Protein AF-A0A432Q3I4-F1 (afdb_monomer)

Structure (mmCIF, N/CA/C/O backbone):
data_AF-A0A432Q3I4-F1
#
_entry.id   AF-A0A432Q3I4-F1
#
loop_
_atom_site.group_PDB
_atom_site.id
_atom_site.type_symbol
_atom_site.label_atom_id
_atom_site.label_alt_id
_atom_site.label_comp_id
_atom_site.label_asym_id
_atom_site.label_entity_id
_atom_site.label_seq_id
_atom_site.pdbx_PDB_ins_code
_atom_site.Cartn_x
_atom_site.Cartn_y
_atom_site.Cartn_z
_atom_site.occupancy
_atom_site.B_iso_or_equiv
_atom_site.auth_seq_id
_atom_site.auth_comp_id
_atom_site.auth_asym_id
_atom_site.auth_atom_id
_atom_site.pdbx_PDB_model_num
ATOM 1 N N . MET A 1 1 ? -10.823 9.383 -12.884 1.00 70.75 1 MET A N 1
ATOM 2 C CA . MET A 1 1 ? -10.825 8.152 -13.710 1.00 70.75 1 MET A CA 1
ATOM 3 C C . MET A 1 1 ? -10.432 8.494 -15.132 1.00 70.75 1 MET A C 1
ATOM 5 O O . MET A 1 1 ? -9.361 8.078 -15.533 1.00 70.75 1 MET A O 1
ATOM 9 N N . LEU A 1 2 ? -11.218 9.323 -15.827 1.00 77.81 2 LEU A N 1
ATOM 10 C CA . LEU A 1 2 ? -10.879 9.829 -17.163 1.00 77.81 2 LEU A CA 1
ATOM 11 C C . LEU A 1 2 ? -9.491 10.480 -17.209 1.00 77.81 2 LEU A C 1
ATOM 13 O O . LEU A 1 2 ? -8.701 10.134 -18.069 1.00 77.81 2 LEU A O 1
ATOM 17 N N . ILE A 1 3 ? -9.147 11.300 -16.208 1.00 81.81 3 ILE A N 1
ATOM 18 C CA . ILE A 1 3 ? -7.810 11.908 -16.093 1.00 81.81 3 ILE A CA 1
ATOM 19 C C . ILE A 1 3 ? -6.705 10.842 -16.002 1.00 81.81 3 ILE A C 1
ATOM 21 O O . ILE A 1 3 ? -5.704 10.938 -16.692 1.00 81.81 3 ILE A O 1
ATOM 25 N N . SER A 1 4 ? -6.884 9.796 -15.191 1.00 75.25 4 SER A N 1
ATOM 26 C CA . SER A 1 4 ? -5.877 8.737 -15.024 1.00 75.25 4 SER A CA 1
ATOM 27 C C . SER A 1 4 ? -5.688 7.905 -16.293 1.00 75.25 4 SER A C 1
ATOM 29 O O . SER A 1 4 ? -4.567 7.519 -16.596 1.00 75.25 4 SER A O 1
ATOM 31 N N . ILE A 1 5 ? -6.773 7.650 -17.032 1.00 85.69 5 ILE A N 1
ATOM 32 C CA . ILE A 1 5 ? -6.726 6.952 -18.322 1.00 85.69 5 ILE A CA 1
ATOM 33 C C . ILE A 1 5 ? -6.047 7.844 -19.364 1.00 85.69 5 ILE A C 1
ATOM 35 O O . ILE A 1 5 ? -5.123 7.383 -20.017 1.00 85.69 5 ILE A O 1
ATOM 39 N N . ALA A 1 6 ? -6.438 9.120 -19.450 1.00 84.00 6 ALA A N 1
ATOM 40 C CA . ALA A 1 6 ? -5.858 10.095 -20.372 1.00 84.00 6 ALA A CA 1
ATOM 41 C C . ALA A 1 6 ? -4.349 10.280 -20.141 1.00 84.00 6 ALA A C 1
ATOM 43 O O . ALA A 1 6 ? -3.562 10.269 -21.085 1.00 84.00 6 ALA A O 1
ATOM 44 N N . VAL A 1 7 ? -3.923 10.385 -18.879 1.00 85.25 7 VAL A N 1
ATOM 45 C CA . VAL A 1 7 ? -2.499 10.467 -18.526 1.00 85.25 7 VAL A CA 1
ATOM 46 C C . VAL A 1 7 ? -1.770 9.182 -18.921 1.00 85.25 7 VAL A C 1
ATOM 48 O O . VAL A 1 7 ? -0.722 9.265 -19.552 1.00 85.25 7 VAL A O 1
ATOM 51 N N . LEU A 1 8 ? -2.328 8.002 -18.619 1.00 85.06 8 LEU A N 1
ATOM 52 C CA . LEU A 1 8 ? -1.722 6.722 -19.001 1.00 85.06 8 LEU A CA 1
ATOM 53 C C . LEU A 1 8 ? -1.570 6.605 -20.526 1.00 85.06 8 LEU A C 1
ATOM 55 O O . LEU A 1 8 ? -0.500 6.229 -20.999 1.00 85.06 8 LEU A O 1
ATOM 59 N N . THR A 1 9 ? -2.609 6.954 -21.292 1.00 87.50 9 THR A N 1
ATOM 60 C CA . THR A 1 9 ? -2.572 6.928 -22.761 1.00 87.50 9 THR A CA 1
ATOM 61 C C . THR A 1 9 ? -1.516 7.867 -23.313 1.00 87.50 9 THR A C 1
ATOM 63 O O . THR A 1 9 ? -0.736 7.456 -24.162 1.00 87.50 9 THR A O 1
ATOM 66 N N . VAL A 1 10 ? -1.448 9.104 -22.810 1.00 88.31 10 VAL A N 1
ATOM 67 C CA . VAL A 1 10 ? -0.464 10.087 -23.277 1.00 88.31 10 VAL A CA 1
ATOM 68 C C . VAL A 1 10 ? 0.950 9.591 -22.990 1.00 88.31 10 VAL A C 1
ATOM 70 O O . VAL A 1 10 ? 1.794 9.619 -23.877 1.00 88.31 10 VAL A O 1
ATOM 73 N N . VAL A 1 11 ? 1.202 9.060 -21.790 1.00 85.50 11 VAL A N 1
ATOM 74 C CA . VAL A 1 11 ? 2.515 8.510 -21.422 1.00 85.50 11 VAL A CA 1
ATOM 75 C C . VAL A 1 11 ? 2.912 7.341 -22.327 1.00 85.50 11 VAL A C 1
ATOM 77 O O . VAL A 1 11 ? 4.039 7.317 -22.813 1.00 85.50 11 VAL A O 1
ATOM 80 N N . PHE A 1 12 ? 2.006 6.395 -22.591 1.00 87.75 12 PHE A N 1
ATOM 81 C CA . PHE A 1 12 ? 2.309 5.237 -23.440 1.00 87.75 12 PHE A CA 1
ATOM 82 C C . PHE A 1 12 ? 2.492 5.599 -24.911 1.00 87.75 12 PHE A C 1
ATOM 84 O O . PHE A 1 12 ? 3.365 5.030 -25.560 1.00 87.75 12 PHE A O 1
ATOM 91 N N . VAL A 1 13 ? 1.723 6.558 -25.429 1.00 87.75 13 VAL A N 1
ATOM 92 C CA . VAL A 1 13 ? 1.904 7.074 -26.793 1.00 87.75 13 VAL A CA 1
ATOM 93 C C . VAL A 1 13 ? 3.258 7.769 -26.921 1.00 87.75 13 VAL A C 1
ATOM 95 O O . VAL A 1 13 ? 3.999 7.476 -27.856 1.00 87.75 13 VAL A O 1
ATOM 98 N N . SER A 1 14 ? 3.628 8.615 -25.956 1.00 84.94 14 SER A N 1
ATOM 99 C CA . SER A 1 14 ? 4.943 9.266 -25.930 1.00 84.94 14 SER A CA 1
ATOM 100 C C . SER A 1 14 ? 6.084 8.252 -25.830 1.00 84.94 14 SER A C 1
ATOM 102 O O . SER A 1 14 ? 7.056 8.352 -26.572 1.00 84.94 14 SER A O 1
ATOM 104 N N . LEU A 1 15 ? 5.961 7.245 -24.958 1.00 84.62 15 LEU A N 1
ATOM 105 C CA . LEU A 1 15 ? 6.943 6.163 -24.838 1.00 84.62 15 LEU A CA 1
ATOM 106 C C . LEU A 1 15 ? 7.076 5.379 -26.141 1.00 84.62 15 LEU A C 1
ATOM 108 O O . LEU A 1 15 ? 8.187 5.169 -26.608 1.00 84.62 15 LEU A O 1
ATOM 112 N N . TYR A 1 16 ? 5.961 4.977 -26.748 1.00 88.06 16 TYR A N 1
ATOM 113 C CA . TYR A 1 16 ? 5.966 4.271 -28.024 1.00 88.06 16 TYR A CA 1
ATOM 114 C C . TYR A 1 16 ? 6.648 5.095 -29.122 1.00 88.06 16 TYR A C 1
ATOM 116 O O . TYR A 1 16 ? 7.481 4.572 -29.862 1.00 88.06 16 TYR A O 1
ATOM 124 N N . TRP A 1 17 ? 6.351 6.394 -29.193 1.00 87.69 17 TRP A N 1
ATOM 125 C CA . TRP A 1 17 ? 6.972 7.303 -30.153 1.00 87.69 17 TRP A CA 1
ATOM 126 C C . TRP A 1 17 ? 8.489 7.397 -29.962 1.00 87.69 17 TRP A C 1
ATOM 128 O O . TRP A 1 17 ? 9.246 7.205 -30.912 1.00 87.69 17 TRP A O 1
ATOM 138 N N . ILE A 1 18 ? 8.939 7.631 -28.725 1.00 84.00 18 ILE A N 1
ATOM 139 C CA . ILE A 1 18 ? 10.367 7.712 -28.389 1.00 84.00 18 ILE A CA 1
ATOM 140 C C . ILE A 1 18 ? 11.064 6.391 -28.714 1.00 84.00 18 ILE A C 1
ATOM 142 O O . ILE A 1 18 ? 12.126 6.401 -29.330 1.00 84.00 18 ILE A O 1
ATOM 146 N N . LEU A 1 19 ? 10.461 5.258 -28.338 1.00 83.81 19 LEU A N 1
ATOM 147 C CA . LEU A 1 19 ? 11.067 3.940 -28.502 1.00 83.81 19 LEU A CA 1
ATOM 148 C C . LEU A 1 19 ? 11.156 3.504 -29.973 1.00 83.81 19 LEU A C 1
ATOM 150 O O . LEU A 1 19 ? 12.099 2.805 -30.330 1.00 83.81 19 LEU A O 1
ATOM 154 N N . THR A 1 20 ? 10.223 3.931 -30.825 1.00 85.19 20 THR A N 1
ATOM 155 C CA . THR A 1 20 ? 10.242 3.636 -32.272 1.00 85.19 20 THR A CA 1
ATOM 156 C C . THR A 1 20 ? 11.204 4.528 -33.056 1.00 85.19 20 THR A C 1
ATOM 158 O O . THR A 1 20 ? 11.729 4.098 -34.078 1.00 85.19 20 THR A O 1
ATOM 161 N N . HIS A 1 21 ? 11.482 5.739 -32.568 1.00 86.56 21 HIS A N 1
ATOM 162 C CA . HIS A 1 21 ? 12.340 6.721 -33.240 1.00 86.56 21 HIS A CA 1
ATOM 163 C C . HIS A 1 21 ? 13.711 6.894 -32.562 1.00 86.56 21 HIS A C 1
ATOM 165 O O . HIS A 1 21 ? 14.410 7.874 -32.818 1.00 86.56 21 HIS A O 1
ATOM 171 N N . GLN A 1 22 ? 14.133 5.950 -31.710 1.00 81.44 22 GLN A N 1
ATOM 172 C CA . GLN A 1 22 ? 15.407 6.040 -30.979 1.00 81.44 22 GLN A CA 1
ATOM 173 C C . GLN A 1 22 ? 16.610 6.237 -31.904 1.00 81.44 22 GLN A C 1
ATOM 175 O O . GLN A 1 22 ? 17.491 7.031 -31.598 1.00 81.44 22 GLN A O 1
ATOM 180 N N . THR A 1 23 ? 16.634 5.565 -33.056 1.00 82.69 23 THR A N 1
ATOM 181 C CA . THR A 1 23 ? 17.729 5.674 -34.030 1.00 82.69 23 THR A CA 1
ATOM 182 C C . THR A 1 23 ? 17.847 7.075 -34.624 1.00 82.69 23 THR A C 1
ATOM 184 O O . THR A 1 23 ? 18.951 7.514 -34.928 1.00 82.69 23 THR A O 1
ATOM 187 N N . VAL A 1 24 ? 16.733 7.801 -34.736 1.00 82.44 24 VAL A N 1
ATOM 188 C CA . VAL A 1 24 ? 16.703 9.187 -35.218 1.00 82.44 24 VAL A CA 1
ATOM 189 C C . VAL A 1 24 ? 17.207 10.149 -34.141 1.00 82.44 24 VAL A C 1
ATOM 191 O O . VAL A 1 24 ? 17.932 11.087 -34.454 1.00 82.44 24 VAL A O 1
ATOM 194 N N . TYR A 1 25 ? 16.854 9.915 -32.874 1.00 74.56 25 TYR A N 1
ATOM 195 C CA . TYR A 1 25 ? 17.220 10.807 -31.766 1.00 74.56 25 TYR A CA 1
ATOM 196 C C . TYR A 1 25 ? 18.623 10.559 -31.204 1.00 74.56 25 TYR A C 1
ATOM 198 O O . TYR A 1 25 ? 19.316 11.505 -30.839 1.00 74.56 25 TYR A O 1
ATOM 206 N N . PHE A 1 26 ? 19.037 9.297 -31.119 1.00 74.19 26 PHE A N 1
ATOM 207 C CA . PHE A 1 26 ? 20.252 8.869 -30.423 1.00 74.19 26 PHE A CA 1
ATOM 208 C C . PHE A 1 26 ? 21.291 8.240 -31.360 1.00 74.19 26 PHE A C 1
ATOM 210 O O . PHE A 1 26 ? 22.357 7.828 -30.905 1.00 74.19 26 PHE A O 1
ATOM 217 N N . GLY A 1 27 ? 20.988 8.110 -32.659 1.00 75.06 27 GLY A N 1
ATOM 218 C CA . GLY A 1 27 ? 21.876 7.483 -33.648 1.00 75.06 27 GLY A CA 1
ATOM 219 C C . GLY A 1 27 ? 22.094 5.978 -33.446 1.00 75.06 27 GLY A C 1
ATOM 220 O O . GLY A 1 27 ? 22.842 5.356 -34.194 1.00 75.06 27 GLY A O 1
ATOM 221 N N . SER A 1 28 ? 21.463 5.384 -32.432 1.00 72.81 28 SER A N 1
ATOM 222 C CA . SER A 1 28 ? 21.622 3.990 -32.020 1.00 72.81 28 SER A CA 1
ATOM 223 C C . SER A 1 28 ? 20.385 3.517 -31.250 1.00 72.81 28 SER A C 1
ATOM 225 O O . SER A 1 28 ? 19.573 4.328 -30.800 1.00 72.81 28 SER A O 1
ATOM 227 N N . VAL A 1 29 ? 20.216 2.198 -31.131 1.00 79.19 29 VAL A N 1
ATOM 228 C CA . VAL A 1 29 ? 19.156 1.597 -30.309 1.00 79.19 29 VAL A CA 1
ATOM 229 C C . VAL A 1 29 ? 19.686 1.463 -28.885 1.00 79.19 29 VAL A C 1
ATOM 231 O O . VAL A 1 29 ? 20.638 0.723 -28.652 1.00 79.19 29 VAL A O 1
ATOM 234 N N . LEU A 1 30 ? 19.090 2.206 -27.951 1.00 71.88 30 LEU A N 1
ATOM 235 C CA . LEU A 1 30 ? 19.476 2.204 -26.535 1.00 71.88 30 LEU A CA 1
ATOM 236 C C . LEU A 1 30 ? 18.664 1.193 -25.723 1.00 71.88 30 LEU A C 1
ATOM 238 O O . LEU A 1 30 ? 19.155 0.656 -24.736 1.00 71.88 30 LEU A O 1
ATOM 242 N N . VAL A 1 31 ? 17.405 0.972 -26.111 1.00 78.44 31 VAL A N 1
ATOM 243 C CA . VAL A 1 31 ? 16.489 0.067 -25.416 1.00 78.44 31 VAL A CA 1
ATOM 244 C C . VAL A 1 31 ? 15.732 -0.759 -26.446 1.00 78.44 31 VAL A C 1
ATOM 246 O O . VAL A 1 31 ? 14.949 -0.220 -27.234 1.00 78.44 31 VAL A O 1
ATOM 249 N N . GLU A 1 32 ? 15.931 -2.071 -26.416 1.00 79.44 32 GLU A N 1
ATOM 250 C CA . GLU A 1 32 ? 15.195 -3.023 -27.232 1.00 79.44 32 GLU A CA 1
ATOM 251 C C . GLU A 1 32 ? 13.889 -3.402 -26.526 1.00 79.44 32 GLU A C 1
ATOM 253 O O . GLU A 1 32 ? 13.861 -4.033 -25.464 1.00 79.44 32 GLU A O 1
ATOM 258 N N . VAL A 1 33 ? 12.769 -2.976 -27.111 1.00 83.19 33 VAL A N 1
ATOM 259 C CA . VAL A 1 33 ? 11.430 -3.279 -26.603 1.00 83.19 33 VAL A CA 1
ATOM 260 C C . VAL A 1 33 ? 10.540 -3.679 -27.764 1.00 83.19 33 VAL A C 1
ATOM 262 O O . VAL A 1 33 ? 10.308 -2.888 -28.678 1.00 83.19 33 VAL A O 1
ATOM 265 N N . SER A 1 34 ? 9.974 -4.885 -27.703 1.00 85.38 34 SER A N 1
ATOM 266 C CA . SER A 1 34 ? 8.941 -5.271 -28.660 1.00 85.38 34 SER A CA 1
ATOM 267 C C . SER A 1 34 ? 7.687 -4.400 -28.469 1.00 85.38 34 SER A C 1
ATOM 269 O O . SER A 1 34 ? 7.171 -4.322 -27.344 1.00 85.38 34 SER A O 1
ATOM 271 N N . PRO A 1 35 ? 7.121 -3.810 -29.541 1.00 82.81 35 PRO A N 1
ATOM 272 C CA . PRO A 1 35 ? 5.847 -3.090 -29.496 1.00 82.81 35 PRO A CA 1
ATOM 273 C C . PRO A 1 35 ? 4.716 -3.886 -28.834 1.00 82.81 35 PRO A C 1
ATOM 275 O O . PRO A 1 35 ? 3.889 -3.317 -28.120 1.00 82.81 35 PRO A O 1
ATOM 278 N N . SER A 1 36 ? 4.705 -5.212 -29.017 1.00 86.56 36 SER A N 1
ATOM 279 C CA . SER A 1 36 ? 3.718 -6.102 -28.398 1.00 86.56 36 SER A CA 1
ATOM 280 C C . SER A 1 36 ? 3.770 -6.044 -26.872 1.00 86.56 36 SER A C 1
ATOM 282 O O . SER A 1 36 ? 2.728 -6.024 -26.221 1.00 86.56 36 SER A O 1
ATOM 284 N N . ASN A 1 37 ? 4.967 -5.954 -26.288 1.00 86.06 37 ASN A N 1
ATOM 285 C CA . ASN A 1 37 ? 5.143 -5.953 -24.839 1.00 86.06 37 ASN A CA 1
ATOM 286 C C . ASN A 1 37 ? 4.638 -4.641 -24.226 1.00 86.06 37 ASN A C 1
ATOM 288 O O . ASN A 1 37 ? 3.972 -4.672 -23.195 1.00 86.06 37 ASN A O 1
ATOM 292 N N . LEU A 1 38 ? 4.853 -3.499 -24.892 1.00 85.50 38 LEU A N 1
ATOM 293 C CA . LEU A 1 38 ? 4.289 -2.209 -24.467 1.00 85.50 38 LEU A CA 1
ATOM 294 C C . LEU A 1 38 ? 2.760 -2.221 -24.467 1.00 85.50 38 LEU A C 1
ATOM 296 O O . LEU A 1 38 ? 2.145 -1.755 -23.509 1.00 85.50 38 LEU A O 1
ATOM 300 N N . ILE A 1 39 ? 2.147 -2.778 -25.515 1.00 87.38 39 ILE A N 1
ATOM 301 C CA . ILE A 1 39 ? 0.686 -2.890 -25.616 1.00 87.38 39 ILE A CA 1
ATOM 302 C C . ILE A 1 39 ? 0.143 -3.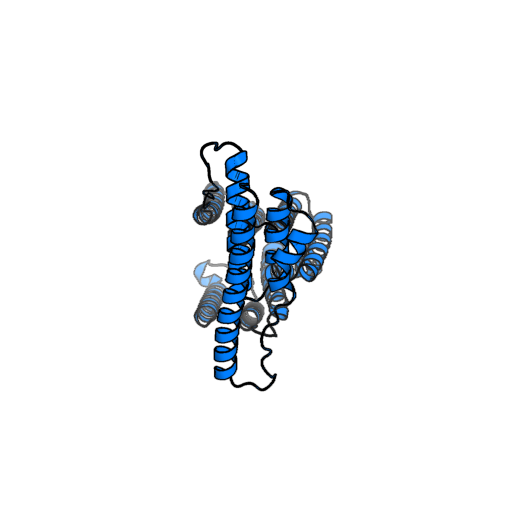765 -24.484 1.00 87.38 39 ILE A C 1
ATOM 304 O O . ILE A 1 39 ? -0.835 -3.402 -23.833 1.00 87.38 39 ILE A O 1
ATOM 308 N N . VAL A 1 40 ? 0.798 -4.893 -24.204 1.00 88.56 40 VAL A N 1
ATOM 309 C CA . VAL A 1 40 ? 0.404 -5.793 -23.115 1.00 88.56 40 VAL A CA 1
ATOM 310 C C . VAL A 1 40 ? 0.511 -5.087 -21.760 1.00 88.56 40 VAL A C 1
ATOM 312 O O . VAL A 1 40 ? -0.463 -5.087 -21.005 1.00 88.56 40 VAL A O 1
ATOM 315 N N . VAL A 1 41 ? 1.629 -4.414 -21.464 1.00 88.25 41 VAL A N 1
ATOM 316 C CA . VAL A 1 41 ? 1.788 -3.628 -20.223 1.00 88.25 41 VAL A CA 1
ATOM 317 C C . VAL A 1 41 ? 0.678 -2.581 -20.100 1.00 88.25 41 VAL A C 1
ATOM 319 O O . VAL A 1 41 ? 0.058 -2.459 -19.041 1.00 88.25 41 VAL A O 1
ATOM 322 N N . TYR A 1 42 ? 0.388 -1.859 -21.183 1.00 89.81 42 TYR A N 1
ATOM 323 C CA . TYR A 1 42 ? -0.676 -0.862 -21.219 1.00 89.81 42 TYR A CA 1
ATOM 324 C C . TYR A 1 42 ? -2.047 -1.469 -20.893 1.00 89.81 42 TYR A C 1
ATOM 326 O O . TYR A 1 42 ? -2.758 -0.937 -20.038 1.00 89.81 42 TYR A O 1
ATOM 334 N N . ILE A 1 43 ? -2.404 -2.605 -21.503 1.00 92.00 43 ILE A N 1
ATOM 335 C CA . ILE A 1 43 ? -3.677 -3.302 -21.256 1.00 92.00 43 ILE A CA 1
ATOM 336 C C . ILE A 1 43 ? -3.790 -3.726 -19.789 1.00 92.00 43 ILE A C 1
ATOM 338 O O . ILE A 1 43 ? -4.829 -3.501 -19.169 1.00 92.00 43 ILE A O 1
ATOM 342 N N . PHE A 1 44 ? -2.733 -4.297 -19.209 1.00 90.62 44 PHE A N 1
ATOM 343 C CA . PHE A 1 44 ? -2.741 -4.730 -17.809 1.00 90.62 44 PHE A CA 1
ATOM 344 C C . PHE A 1 44 ? -2.843 -3.547 -16.831 1.00 90.62 44 PHE A C 1
ATOM 346 O O . PHE A 1 44 ? -3.611 -3.610 -15.866 1.00 90.62 44 PHE A O 1
ATOM 353 N N . LEU A 1 45 ? -2.153 -2.431 -17.094 1.00 87.06 45 LEU A N 1
ATOM 354 C CA . LEU A 1 45 ? -2.293 -1.207 -16.294 1.00 87.06 45 LEU A CA 1
ATOM 355 C C . LEU A 1 45 ? -3.693 -0.599 -16.421 1.00 87.06 45 LEU A C 1
ATOM 357 O O . LEU A 1 45 ? -4.288 -0.196 -15.418 1.00 87.06 45 LEU A O 1
ATOM 361 N N . LEU A 1 46 ? -4.244 -0.574 -17.633 1.00 88.62 46 LEU A N 1
ATOM 362 C CA . LEU A 1 46 ? -5.584 -0.067 -17.901 1.00 88.62 46 LEU A CA 1
ATOM 363 C C . LEU A 1 46 ? -6.653 -0.937 -17.224 1.00 88.62 46 LEU A C 1
ATOM 365 O O . LEU A 1 46 ? -7.536 -0.400 -16.552 1.00 88.62 46 LEU A O 1
ATOM 369 N N . ALA A 1 47 ? -6.521 -2.264 -17.284 1.00 87.88 47 ALA A N 1
ATOM 370 C CA . ALA A 1 47 ? -7.347 -3.199 -16.522 1.00 87.88 47 ALA A CA 1
ATOM 371 C C . ALA A 1 47 ? -7.248 -2.917 -15.014 1.00 87.88 47 ALA A C 1
ATOM 373 O O . ALA A 1 47 ? -8.268 -2.794 -14.335 1.00 87.88 47 ALA A O 1
ATOM 374 N N . GLY A 1 48 ? -6.039 -2.692 -14.491 1.00 83.50 48 GLY A N 1
ATOM 375 C CA . GLY A 1 48 ? -5.821 -2.303 -13.095 1.00 83.50 48 GLY A CA 1
ATOM 376 C C . GLY A 1 48 ? -6.508 -0.988 -12.685 1.00 83.50 48 GLY A C 1
ATOM 377 O O . GLY A 1 48 ? -6.920 -0.848 -11.531 1.00 83.50 48 GLY A O 1
ATOM 378 N N . ILE A 1 49 ? -6.666 -0.026 -13.601 1.00 83.44 49 ILE A N 1
ATOM 379 C CA . ILE A 1 49 ? -7.386 1.240 -13.362 1.00 83.44 49 ILE A CA 1
ATOM 380 C C . ILE A 1 49 ? -8.909 1.046 -13.430 1.00 83.44 49 ILE A C 1
ATOM 382 O O . ILE A 1 49 ? -9.641 1.663 -12.647 1.00 83.44 49 ILE A O 1
ATOM 386 N N . LEU A 1 50 ? -9.384 0.201 -14.348 1.00 85.94 50 LEU A N 1
ATOM 387 C CA . LEU A 1 50 ? -10.808 -0.050 -14.582 1.00 85.94 50 LEU A CA 1
ATOM 388 C C . LEU A 1 50 ? -11.454 -0.944 -13.512 1.00 85.94 50 LEU A C 1
ATOM 390 O O . LEU A 1 50 ? -12.648 -0.799 -13.244 1.00 85.94 50 LEU A O 1
ATOM 394 N N . MET A 1 51 ? -10.690 -1.820 -12.850 1.00 84.44 51 MET A N 1
ATOM 395 C CA . MET A 1 51 ? -11.214 -2.704 -11.801 1.00 84.44 51 MET A CA 1
ATOM 396 C C . MET A 1 51 ? -11.685 -1.917 -10.558 1.00 84.44 51 MET A C 1
ATOM 398 O O . MET A 1 51 ? -10.899 -1.530 -9.686 1.00 84.44 51 MET A O 1
ATOM 402 N N . ARG A 1 52 ? -13.006 -1.708 -10.446 1.00 73.19 52 ARG A N 1
ATOM 403 C CA . ARG A 1 52 ? -13.704 -1.089 -9.299 1.00 73.19 52 ARG A CA 1
ATOM 404 C C . ARG A 1 52 ? -14.818 -1.991 -8.745 1.00 73.19 52 ARG A C 1
ATOM 406 O O . ARG A 1 52 ? -15.180 -3.009 -9.326 1.00 73.19 52 ARG A O 1
ATOM 413 N N . GLY A 1 53 ? -15.371 -1.612 -7.589 1.00 71.38 53 GLY A N 1
ATOM 414 C CA . GLY A 1 53 ? -16.501 -2.309 -6.966 1.00 71.38 53 GLY A CA 1
ATOM 415 C C . GLY A 1 53 ? -16.134 -3.710 -6.469 1.00 71.38 53 GLY A C 1
ATOM 416 O O . GLY A 1 53 ? -15.105 -3.884 -5.814 1.00 71.38 53 GLY A O 1
ATOM 417 N N . LYS A 1 54 ? -16.969 -4.709 -6.787 1.00 69.81 54 LYS A N 1
ATOM 418 C CA . LYS A 1 54 ? -16.766 -6.110 -6.375 1.00 69.81 54 LYS A CA 1
ATOM 419 C C . LYS A 1 54 ? -15.519 -6.757 -6.989 1.00 69.81 54 LYS A C 1
ATOM 421 O O . LYS A 1 54 ? -15.002 -7.684 -6.391 1.00 69.81 54 LYS A O 1
ATOM 426 N N . LEU A 1 55 ? -15.002 -6.251 -8.113 1.00 79.38 55 LEU A N 1
ATOM 427 C CA . LEU A 1 55 ? -13.809 -6.786 -8.794 1.00 79.38 55 LEU A CA 1
ATOM 428 C C . LEU A 1 55 ? -12.490 -6.168 -8.304 1.00 79.38 55 LEU A C 1
ATOM 430 O O . LEU A 1 55 ? -11.416 -6.500 -8.801 1.00 79.38 55 LEU A O 1
ATOM 434 N N . ARG A 1 56 ? -12.538 -5.278 -7.303 1.00 76.12 56 ARG A N 1
ATOM 435 C CA . ARG A 1 56 ? -11.350 -4.583 -6.782 1.00 76.12 56 ARG A CA 1
ATOM 436 C C . ARG A 1 56 ? -10.270 -5.539 -6.254 1.00 76.12 56 ARG A C 1
ATOM 438 O O . ARG A 1 56 ? -9.104 -5.164 -6.268 1.00 76.12 56 ARG A O 1
ATOM 445 N N . PHE A 1 57 ? -10.638 -6.750 -5.830 1.00 75.94 57 PHE A N 1
ATOM 446 C CA . PHE A 1 57 ? -9.690 -7.760 -5.344 1.00 75.94 57 PHE A CA 1
ATOM 447 C C . PHE A 1 57 ? -8.749 -8.294 -6.438 1.00 75.94 57 PHE A C 1
ATOM 449 O O . PHE A 1 57 ? -7.659 -8.747 -6.116 1.00 75.94 57 PHE A O 1
ATOM 456 N N . LEU A 1 58 ? -9.126 -8.209 -7.721 1.00 80.44 58 LEU A N 1
ATOM 457 C CA . LEU A 1 58 ? -8.273 -8.645 -8.836 1.00 80.44 58 LEU A CA 1
ATOM 458 C C . LEU A 1 58 ? -7.267 -7.576 -9.270 1.00 80.44 58 LEU A C 1
ATOM 460 O O . LEU A 1 58 ? -6.304 -7.873 -9.968 1.00 80.44 58 LEU A O 1
ATOM 464 N N . ARG A 1 59 ? -7.465 -6.319 -8.862 1.00 81.69 59 ARG A N 1
ATOM 465 C CA . ARG A 1 59 ? -6.576 -5.204 -9.204 1.00 81.69 59 ARG A CA 1
ATOM 466 C C . ARG A 1 59 ? -5.084 -5.487 -8.944 1.00 81.69 59 ARG A C 1
ATOM 468 O O . ARG A 1 59 ? -4.305 -5.232 -9.862 1.00 81.69 59 ARG A O 1
ATOM 475 N N . PRO A 1 60 ? -4.657 -5.990 -7.767 1.00 77.00 60 PRO A N 1
ATOM 476 C CA . PRO A 1 60 ? -3.247 -6.309 -7.529 1.00 77.00 60 PRO A CA 1
ATOM 477 C C . PRO A 1 60 ? -2.672 -7.322 -8.516 1.00 77.00 60 PRO A C 1
ATOM 479 O O . PRO A 1 60 ? -1.516 -7.182 -8.890 1.00 77.00 60 PRO A O 1
ATOM 482 N N . PHE A 1 61 ? -3.465 -8.284 -8.993 1.00 82.06 61 PHE A N 1
ATOM 483 C CA . PHE A 1 61 ? -3.008 -9.272 -9.969 1.00 82.06 61 PHE A CA 1
ATOM 484 C C . PHE A 1 61 ? -2.639 -8.620 -11.310 1.00 82.06 61 PHE A C 1
ATOM 486 O O . PHE A 1 61 ? -1.533 -8.815 -11.807 1.00 82.06 61 PHE A O 1
ATOM 493 N N . PHE A 1 62 ? -3.515 -7.770 -11.859 1.00 85.25 62 PHE A N 1
ATOM 494 C CA . PHE A 1 62 ? -3.222 -7.057 -13.110 1.00 85.25 62 PHE A CA 1
ATOM 495 C C . PHE A 1 62 ? -2.027 -6.103 -12.967 1.00 85.25 62 PHE A C 1
ATOM 497 O O . PHE A 1 62 ? -1.188 -6.025 -13.861 1.00 85.25 62 PHE A O 1
ATOM 504 N N . VAL A 1 63 ? -1.923 -5.408 -11.828 1.00 82.56 63 VAL A N 1
ATOM 505 C CA . VAL A 1 63 ? -0.795 -4.506 -11.544 1.00 82.56 63 VAL A CA 1
ATOM 506 C C . VAL A 1 63 ? 0.515 -5.283 -11.387 1.00 82.56 63 VAL A C 1
ATOM 508 O O . VAL A 1 63 ? 1.536 -4.841 -11.904 1.00 82.56 63 VAL A O 1
ATOM 511 N N . ALA A 1 64 ? 0.496 -6.444 -10.732 1.00 77.00 64 ALA A N 1
ATOM 512 C CA . ALA A 1 64 ? 1.668 -7.300 -10.582 1.00 77.00 64 ALA A CA 1
ATOM 513 C C . ALA A 1 64 ? 2.184 -7.809 -11.929 1.00 77.00 64 ALA A C 1
ATOM 515 O O . ALA A 1 64 ? 3.384 -7.756 -12.173 1.00 77.00 64 ALA A O 1
ATOM 516 N N . ILE A 1 65 ? 1.288 -8.251 -12.818 1.00 82.25 65 ILE A N 1
ATOM 517 C CA . ILE A 1 65 ? 1.667 -8.701 -14.164 1.00 82.25 65 ILE A CA 1
ATOM 518 C C . ILE A 1 65 ? 2.245 -7.544 -14.978 1.00 82.25 65 ILE A C 1
ATOM 520 O O . ILE A 1 65 ? 3.271 -7.715 -15.632 1.00 82.25 65 ILE A O 1
ATOM 524 N N . ALA A 1 66 ? 1.633 -6.357 -14.914 1.00 84.75 66 ALA A N 1
ATOM 525 C CA . ALA A 1 66 ? 2.174 -5.173 -15.577 1.00 84.75 66 ALA A CA 1
ATOM 526 C C . ALA A 1 66 ? 3.580 -4.829 -15.069 1.00 84.75 66 ALA A C 1
ATOM 528 O O . ALA A 1 66 ? 4.483 -4.609 -15.872 1.00 84.75 66 ALA A O 1
ATOM 529 N N . LEU A 1 67 ? 3.775 -4.814 -13.747 1.00 80.38 67 LEU A N 1
ATOM 530 C CA . LEU A 1 67 ? 5.078 -4.561 -13.135 1.00 80.38 67 LEU A CA 1
ATOM 531 C C . LEU A 1 67 ? 6.097 -5.632 -13.517 1.00 80.38 67 LEU A C 1
ATOM 533 O O . LEU A 1 67 ? 7.220 -5.283 -13.852 1.00 80.38 67 LEU A O 1
ATOM 537 N N . TYR A 1 68 ? 5.705 -6.905 -13.536 1.00 82.12 68 TYR A N 1
ATOM 538 C CA . TYR A 1 68 ? 6.568 -7.995 -13.982 1.00 82.12 68 TYR A CA 1
ATOM 539 C C . TYR A 1 68 ? 7.017 -7.808 -15.426 1.00 82.12 68 TYR A C 1
ATOM 541 O O . TYR A 1 68 ? 8.206 -7.904 -15.694 1.00 82.12 68 TYR A O 1
ATOM 549 N N . MET A 1 69 ? 6.101 -7.482 -16.339 1.00 82.75 69 MET A N 1
ATOM 550 C CA . MET A 1 69 ? 6.446 -7.234 -17.740 1.00 82.75 69 MET A CA 1
ATOM 551 C C . MET A 1 69 ? 7.386 -6.031 -17.887 1.00 82.75 69 MET A C 1
ATOM 553 O O . MET A 1 69 ? 8.341 -6.095 -18.653 1.00 82.75 69 MET A O 1
ATOM 557 N N . ILE A 1 70 ? 7.164 -4.953 -17.125 1.00 81.50 70 ILE A N 1
ATOM 558 C CA . ILE A 1 70 ? 8.079 -3.799 -17.090 1.00 81.50 70 ILE A CA 1
ATOM 559 C C . ILE A 1 70 ? 9.458 -4.231 -16.582 1.00 81.50 70 ILE A C 1
ATOM 561 O O . ILE A 1 70 ? 10.469 -3.909 -17.200 1.00 81.50 70 ILE A O 1
ATOM 565 N N . SER A 1 71 ? 9.509 -4.971 -15.475 1.00 76.00 71 SER A N 1
ATOM 566 C CA . SER A 1 71 ? 10.761 -5.460 -14.904 1.00 76.00 71 SER A CA 1
ATOM 567 C C . SER A 1 71 ? 11.474 -6.448 -15.824 1.00 76.00 71 SER A C 1
ATOM 569 O O . SER A 1 71 ? 12.691 -6.390 -15.901 1.00 76.00 71 SER A O 1
ATOM 571 N N . ASP A 1 72 ? 10.759 -7.307 -16.552 1.00 80.00 72 ASP A N 1
ATOM 572 C CA . ASP A 1 72 ? 11.343 -8.238 -17.523 1.00 80.00 72 ASP A CA 1
ATOM 573 C C . ASP A 1 72 ? 11.938 -7.490 -18.721 1.00 80.00 72 ASP A C 1
ATOM 575 O O . ASP A 1 72 ? 13.051 -7.799 -19.127 1.00 80.00 72 ASP A O 1
ATOM 579 N N . ILE A 1 73 ? 11.265 -6.446 -19.228 1.00 81.50 73 ILE A N 1
ATOM 580 C CA . ILE A 1 73 ? 11.828 -5.561 -20.262 1.00 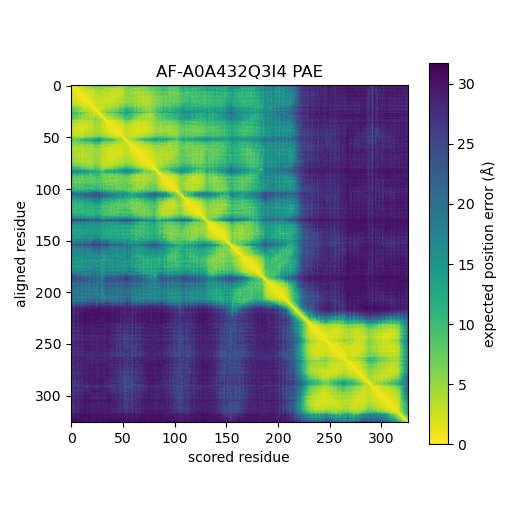81.50 73 ILE A CA 1
ATOM 581 C C . ILE A 1 73 ? 13.105 -4.892 -19.744 1.00 81.50 73 ILE A C 1
ATOM 583 O O . ILE A 1 73 ? 14.123 -4.895 -20.433 1.00 81.50 73 ILE A O 1
ATOM 587 N N . LEU A 1 74 ? 13.073 -4.332 -18.531 1.00 76.56 74 LEU A N 1
ATOM 588 C CA . LEU A 1 74 ? 14.242 -3.683 -17.935 1.00 76.56 74 LEU A CA 1
ATOM 589 C C . LEU A 1 74 ? 15.390 -4.672 -17.727 1.00 76.56 74 LEU A C 1
ATOM 591 O O . LEU A 1 74 ? 16.525 -4.354 -18.060 1.00 76.56 74 LEU A O 1
ATOM 595 N N . LEU A 1 75 ? 15.104 -5.873 -17.221 1.00 74.25 75 LEU A N 1
ATOM 596 C CA . LEU A 1 75 ? 16.107 -6.910 -17.002 1.00 74.25 75 LEU A CA 1
ATOM 597 C C . LEU A 1 75 ? 16.668 -7.458 -18.305 1.00 74.25 75 LEU A C 1
ATOM 599 O O . LEU A 1 75 ? 17.867 -7.672 -18.370 1.00 74.25 75 LEU A O 1
ATOM 603 N N . PHE A 1 76 ? 15.847 -7.654 -19.335 1.00 78.31 76 PHE A N 1
ATOM 604 C CA . PHE A 1 76 ? 16.313 -8.063 -20.659 1.00 78.31 76 PHE A CA 1
ATOM 605 C C . PHE A 1 76 ? 17.295 -7.039 -21.235 1.00 78.31 76 PHE A C 1
ATOM 607 O O . PHE A 1 76 ? 18.378 -7.401 -21.688 1.00 78.31 76 PHE A O 1
ATOM 614 N N . ASN A 1 77 ? 16.957 -5.752 -21.133 1.00 73.56 77 ASN A N 1
ATOM 615 C CA . ASN A 1 77 ? 17.842 -4.677 -21.567 1.00 73.56 77 ASN A CA 1
ATOM 616 C C . ASN A 1 77 ? 19.104 -4.596 -20.698 1.00 73.56 77 ASN A C 1
ATOM 618 O O . ASN A 1 77 ? 20.195 -4.461 -21.232 1.00 73.56 77 ASN A O 1
ATOM 622 N N . LEU A 1 78 ? 18.997 -4.765 -19.377 1.00 65.94 78 LEU A N 1
ATOM 623 C CA . LEU A 1 78 ? 20.158 -4.840 -18.480 1.00 65.94 78 LEU A CA 1
ATOM 624 C C . LEU A 1 78 ? 21.043 -6.062 -18.773 1.00 65.94 78 LEU A C 1
ATOM 626 O O . LEU A 1 78 ? 22.262 -5.966 -18.673 1.00 65.94 78 LEU A O 1
ATOM 630 N N . GLN A 1 79 ? 20.453 -7.196 -19.157 1.00 69.75 79 GLN A N 1
ATOM 631 C CA . GLN A 1 79 ? 21.159 -8.445 -19.452 1.00 69.75 79 GLN A CA 1
ATOM 632 C C . GLN A 1 79 ? 22.067 -8.348 -20.675 1.00 69.75 79 GLN A C 1
ATOM 634 O O . GLN A 1 79 ? 23.093 -9.025 -20.725 1.00 69.75 79 GLN A O 1
ATOM 639 N N . MET A 1 80 ? 21.725 -7.490 -21.640 1.00 68.50 80 MET A N 1
ATOM 640 C CA . MET A 1 80 ? 22.594 -7.213 -22.790 1.00 68.50 80 MET A CA 1
ATOM 641 C C . MET A 1 80 ? 23.943 -6.634 -22.382 1.00 68.50 80 MET A C 1
ATOM 643 O O . MET A 1 80 ? 24.920 -6.749 -23.119 1.00 68.50 80 MET A O 1
ATOM 647 N N . TYR A 1 81 ? 23.999 -6.020 -21.205 1.00 60.19 81 TYR A N 1
ATOM 648 C CA . TYR A 1 81 ? 25.155 -5.274 -20.766 1.00 60.19 81 TYR A CA 1
ATOM 649 C C . TYR A 1 81 ? 25.772 -5.827 -19.460 1.00 60.19 81 TYR A C 1
ATOM 651 O O . TYR A 1 81 ? 26.946 -5.562 -19.196 1.00 60.19 81 TYR A O 1
ATOM 659 N N . TYR A 1 82 ? 25.025 -6.567 -18.628 1.00 56.28 82 TYR A N 1
ATOM 660 C CA . TYR A 1 82 ? 25.526 -7.290 -17.449 1.00 56.28 82 TYR A CA 1
ATOM 661 C C . TYR A 1 82 ? 24.998 -8.726 -17.418 1.00 56.28 82 TYR A C 1
ATOM 663 O O . TYR A 1 82 ? 23.822 -8.951 -17.683 1.00 56.28 82 TYR A O 1
ATOM 671 N N . PRO A 1 83 ? 25.790 -9.711 -16.964 1.00 62.12 83 PRO A N 1
ATOM 672 C CA . PRO A 1 83 ? 25.339 -11.093 -16.803 1.00 62.12 83 PRO A CA 1
ATOM 673 C C . PRO A 1 83 ? 24.452 -11.270 -15.551 1.00 62.12 83 PRO A C 1
ATOM 675 O O . PRO A 1 83 ? 24.759 -12.042 -14.644 1.00 62.12 83 PRO A O 1
ATOM 678 N N . ILE A 1 84 ? 23.337 -10.540 -15.470 1.00 63.03 84 ILE A N 1
ATOM 679 C CA . ILE A 1 84 ? 22.365 -10.639 -14.376 1.00 63.03 84 ILE A CA 1
ATOM 680 C C . ILE A 1 84 ? 21.307 -11.679 -14.755 1.00 63.03 84 ILE A C 1
ATOM 682 O O . ILE A 1 84 ? 20.296 -11.365 -15.377 1.00 63.03 84 ILE A O 1
ATOM 686 N N . MET A 1 85 ? 21.507 -12.936 -14.363 1.00 63.91 85 MET A N 1
ATOM 687 C CA . MET A 1 85 ? 20.522 -14.012 -14.564 1.00 63.91 85 MET A CA 1
ATOM 688 C C . MET A 1 85 ? 19.527 -14.143 -13.402 1.00 63.91 85 MET A C 1
ATOM 690 O O . MET A 1 85 ? 19.582 -15.088 -12.618 1.00 63.91 85 MET A O 1
ATOM 694 N N . LEU A 1 86 ? 18.618 -13.174 -13.263 1.00 68.06 86 LEU A N 1
ATOM 695 C CA . LEU A 1 86 ? 17.573 -13.249 -12.240 1.00 68.06 86 LEU A CA 1
ATOM 696 C C . LEU A 1 86 ? 16.531 -14.294 -12.642 1.00 68.06 86 LEU A C 1
ATOM 698 O O . LEU A 1 86 ? 15.986 -14.253 -13.748 1.00 68.06 86 LEU A O 1
ATOM 702 N N . ASN A 1 87 ? 16.209 -15.212 -11.730 1.00 75.81 87 ASN A N 1
ATOM 703 C CA . ASN A 1 87 ? 15.125 -16.157 -11.961 1.00 75.81 87 ASN A CA 1
ATOM 704 C C . ASN A 1 87 ? 13.790 -15.397 -12.050 1.00 75.81 87 ASN A C 1
ATOM 706 O O . ASN A 1 87 ? 13.270 -14.881 -11.054 1.00 75.81 87 ASN A O 1
ATOM 710 N N . LYS A 1 88 ? 13.227 -15.364 -13.263 1.00 75.44 88 LYS A N 1
ATOM 711 C CA . LYS A 1 88 ? 11.988 -14.651 -13.595 1.00 75.44 88 LYS A CA 1
ATOM 712 C C . LYS A 1 88 ? 10.816 -15.054 -12.698 1.00 75.44 88 LYS A C 1
ATOM 714 O O . LYS A 1 88 ? 9.985 -14.213 -12.363 1.00 75.44 88 LYS A O 1
ATOM 719 N N . PHE A 1 89 ? 10.772 -16.311 -12.253 1.00 76.19 89 PHE A N 1
ATOM 720 C CA . PHE A 1 89 ? 9.724 -16.801 -11.361 1.00 76.19 89 PHE A CA 1
ATOM 721 C C . PHE A 1 89 ? 9.780 -16.134 -9.979 1.00 76.19 89 PHE A C 1
ATOM 723 O O . PHE A 1 89 ? 8.752 -15.686 -9.472 1.00 76.19 89 PHE A O 1
ATOM 730 N N . TYR A 1 90 ? 10.969 -15.997 -9.383 1.00 76.00 90 TYR A N 1
ATOM 731 C CA . TYR A 1 90 ? 11.115 -15.349 -8.072 1.00 76.00 90 TYR A CA 1
ATOM 732 C C . TYR A 1 90 ? 10.860 -13.844 -8.143 1.00 76.00 90 TYR A C 1
ATOM 734 O O . TYR A 1 90 ? 10.259 -13.282 -7.230 1.00 76.00 90 TYR A O 1
ATOM 742 N N . LEU A 1 91 ? 11.237 -13.201 -9.251 1.00 73.75 91 LEU A N 1
ATOM 743 C CA . LEU A 1 91 ? 10.905 -11.800 -9.500 1.00 73.75 91 LEU A CA 1
ATOM 744 C C . LEU A 1 91 ? 9.389 -11.585 -9.613 1.00 73.75 91 LEU A C 1
ATOM 746 O O . LEU A 1 91 ? 8.851 -10.667 -8.996 1.00 73.75 91 LEU A O 1
ATOM 750 N N . LEU A 1 92 ? 8.690 -12.440 -10.366 1.00 74.31 92 LEU A N 1
ATOM 751 C CA . LEU A 1 92 ? 7.231 -12.396 -10.480 1.00 74.31 92 LEU A CA 1
ATOM 752 C C . LEU A 1 92 ? 6.569 -12.561 -9.108 1.00 74.31 92 LEU A C 1
ATOM 754 O O . LEU A 1 92 ? 5.687 -11.779 -8.759 1.00 74.31 92 LEU A O 1
ATOM 758 N N . MET A 1 93 ? 7.012 -13.545 -8.322 1.00 75.88 93 MET A N 1
ATOM 759 C CA . MET A 1 93 ? 6.489 -13.803 -6.977 1.00 75.88 93 MET A CA 1
ATOM 760 C C . MET A 1 93 ? 6.727 -12.613 -6.039 1.00 75.88 93 MET A C 1
ATOM 762 O O . MET A 1 93 ? 5.810 -12.191 -5.334 1.00 75.88 93 MET A O 1
ATOM 766 N N . LEU A 1 94 ? 7.909 -11.997 -6.092 1.00 77.31 94 LEU A N 1
ATOM 767 C CA . LEU A 1 94 ? 8.224 -10.786 -5.339 1.00 77.31 94 LEU A CA 1
ATOM 768 C C . LEU A 1 94 ? 7.307 -9.618 -5.740 1.00 77.31 94 LEU A C 1
ATOM 770 O O . LEU A 1 94 ? 6.719 -8.971 -4.876 1.00 77.31 94 LEU A O 1
ATOM 774 N N . LEU A 1 95 ? 7.125 -9.354 -7.033 1.00 76.31 95 LEU A N 1
ATOM 775 C CA . LEU A 1 95 ? 6.280 -8.250 -7.502 1.00 76.31 95 LEU A CA 1
ATOM 776 C C . LEU A 1 95 ? 4.796 -8.485 -7.197 1.00 76.31 95 LEU A C 1
ATOM 778 O O . LEU A 1 95 ? 4.097 -7.553 -6.795 1.00 76.31 95 LEU A O 1
ATOM 782 N N . LEU A 1 96 ? 4.329 -9.730 -7.311 1.00 74.56 96 LEU A N 1
ATOM 783 C CA . LEU A 1 96 ? 2.994 -10.148 -6.885 1.00 74.56 96 LEU A CA 1
ATOM 784 C C . LEU A 1 96 ? 2.797 -9.906 -5.386 1.00 74.56 96 LEU A C 1
ATOM 786 O O . LEU A 1 96 ? 1.786 -9.338 -4.976 1.00 74.56 96 LEU A O 1
ATOM 790 N N . SER A 1 97 ? 3.786 -10.279 -4.575 1.00 76.06 97 SER A N 1
ATOM 791 C CA . SER A 1 97 ? 3.757 -10.096 -3.126 1.00 76.06 97 SER A CA 1
ATOM 792 C C . SER A 1 97 ? 3.651 -8.618 -2.736 1.00 76.06 97 SER A C 1
ATOM 794 O O . SER A 1 97 ? 2.774 -8.247 -1.955 1.00 76.06 97 SER A O 1
ATOM 796 N N . ILE A 1 98 ? 4.448 -7.749 -3.370 1.00 73.12 98 ILE A N 1
ATOM 797 C CA . ILE A 1 98 ? 4.419 -6.298 -3.155 1.00 73.12 98 ILE A CA 1
ATOM 798 C C . ILE A 1 98 ? 3.070 -5.727 -3.598 1.00 73.12 98 ILE A C 1
ATOM 800 O O . ILE A 1 98 ? 2.475 -4.927 -2.877 1.00 73.12 98 ILE A O 1
ATOM 804 N N . ALA A 1 99 ? 2.549 -6.152 -4.752 1.00 71.44 99 ALA A N 1
ATOM 805 C CA . ALA A 1 99 ? 1.259 -5.689 -5.250 1.00 71.44 99 ALA A CA 1
ATOM 806 C C . ALA A 1 99 ? 0.105 -6.070 -4.309 1.00 71.44 99 ALA A C 1
ATOM 808 O O . ALA A 1 99 ? -0.757 -5.231 -4.040 1.00 71.44 99 ALA A O 1
ATOM 809 N N . ILE A 1 100 ? 0.106 -7.295 -3.770 1.00 72.25 100 ILE A N 1
ATOM 810 C CA . ILE A 1 100 ? -0.872 -7.753 -2.773 1.00 72.25 100 ILE A CA 1
ATOM 811 C C . ILE A 1 100 ? -0.782 -6.875 -1.523 1.00 72.25 100 ILE A C 1
ATOM 813 O O . ILE A 1 100 ? -1.777 -6.246 -1.160 1.00 72.25 100 ILE A O 1
ATOM 817 N N . VAL A 1 101 ? 0.415 -6.742 -0.938 1.00 70.81 101 VAL A N 1
ATOM 818 C CA . VAL A 1 101 ? 0.669 -5.936 0.269 1.00 70.81 101 VAL A CA 1
ATOM 819 C C . VAL A 1 101 ? 0.196 -4.492 0.072 1.00 70.81 101 VAL A C 1
ATOM 821 O O . VAL A 1 101 ? -0.576 -3.973 0.875 1.00 70.81 101 VAL A O 1
ATOM 824 N N . VAL A 1 102 ? 0.576 -3.839 -1.028 1.00 68.19 102 VAL A N 1
ATOM 825 C CA . VAL A 1 102 ? 0.195 -2.443 -1.308 1.00 68.19 102 VAL A CA 1
ATOM 826 C C . VAL A 1 102 ? -1.311 -2.287 -1.553 1.00 68.19 102 VAL A C 1
ATOM 828 O O . VAL A 1 102 ? -1.880 -1.248 -1.220 1.00 68.19 102 VAL A O 1
ATOM 831 N N . SER A 1 103 ? -1.972 -3.289 -2.138 1.00 66.12 103 SER A N 1
ATOM 832 C CA . SER A 1 103 ? -3.399 -3.209 -2.476 1.00 66.12 103 SER A CA 1
ATOM 833 C C . SER A 1 103 ? -4.345 -3.468 -1.302 1.00 66.12 103 SER A C 1
ATOM 835 O O . SER A 1 103 ? -5.430 -2.876 -1.266 1.00 66.12 103 SER A O 1
ATOM 837 N N . ASP A 1 104 ? -3.942 -4.336 -0.370 1.00 63.97 104 ASP A N 1
ATOM 838 C CA . ASP A 1 104 ? -4.786 -4.815 0.725 1.00 63.97 104 ASP A CA 1
ATOM 839 C C . ASP A 1 104 ? -4.542 -4.087 2.048 1.00 63.97 104 ASP A C 1
ATOM 841 O O . ASP A 1 104 ? -5.431 -4.076 2.906 1.00 63.97 104 ASP A O 1
ATOM 845 N N . LEU A 1 105 ? -3.411 -3.394 2.208 1.00 57.72 105 LEU A N 1
ATOM 846 C CA . LEU A 1 105 ? -3.221 -2.474 3.324 1.00 57.72 105 LEU A CA 1
ATOM 847 C C . LEU A 1 105 ? -4.105 -1.227 3.141 1.00 57.72 105 LEU A C 1
ATOM 849 O O . LEU A 1 105 ? -4.017 -0.558 2.110 1.00 57.72 105 LEU A O 1
ATOM 853 N N . PRO A 1 106 ? -4.959 -0.869 4.119 1.00 53.06 106 PRO A N 1
ATOM 854 C CA . PRO A 1 106 ? -5.025 -1.381 5.499 1.00 53.06 106 PRO A CA 1
ATOM 855 C C . PRO A 1 106 ? -6.162 -2.363 5.825 1.00 53.06 106 PRO A C 1
ATOM 857 O O . PRO A 1 106 ? -6.408 -2.663 6.986 1.00 53.06 106 PRO A O 1
ATOM 860 N N . LYS A 1 107 ? -6.940 -2.801 4.839 1.00 57.00 107 LYS A N 1
ATOM 861 C CA . LYS A 1 107 ? -8.283 -3.352 5.071 1.00 57.00 107 LYS A CA 1
ATOM 862 C C . LYS A 1 107 ? -8.314 -4.848 5.381 1.00 57.00 107 LYS A C 1
ATOM 864 O O . LYS A 1 107 ? -9.346 -5.321 5.852 1.00 57.00 107 LYS A O 1
ATOM 869 N N . ARG A 1 108 ? -7.261 -5.611 5.061 1.00 61.66 108 ARG A N 1
ATOM 870 C CA . ARG A 1 108 ? -7.253 -7.082 5.185 1.00 61.66 108 ARG A CA 1
ATOM 871 C C . ARG A 1 108 ? -5.897 -7.606 5.663 1.00 61.66 108 ARG A C 1
ATOM 873 O O . ARG A 1 108 ? -4.959 -7.759 4.883 1.00 61.66 108 ARG A O 1
ATOM 880 N N . HIS A 1 109 ? -5.808 -7.915 6.957 1.00 64.62 109 HIS A N 1
ATO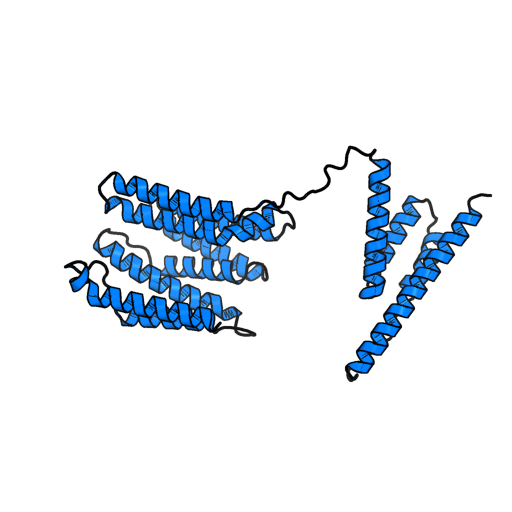M 881 C CA . HIS A 1 109 ? -4.575 -8.406 7.586 1.00 64.62 109 HIS A CA 1
ATOM 882 C C . HIS A 1 109 ? -4.138 -9.781 7.050 1.00 64.62 109 HIS A C 1
ATOM 884 O O . HIS A 1 109 ? -2.957 -9.988 6.797 1.00 64.62 109 HIS A O 1
ATOM 890 N N . VAL A 1 110 ? -5.083 -10.689 6.778 1.00 66.88 110 VAL A N 1
ATOM 891 C CA . VAL A 1 110 ? -4.784 -12.072 6.351 1.00 66.88 110 VAL A CA 1
ATOM 892 C C . VAL A 1 110 ? -4.093 -12.130 4.984 1.00 66.88 110 VAL A C 1
ATOM 894 O O . VAL A 1 110 ? -3.079 -12.805 4.830 1.00 66.88 110 VAL A O 1
ATOM 897 N N . THR A 1 111 ? -4.595 -11.400 3.987 1.00 67.44 111 THR A N 1
ATOM 898 C CA . THR A 1 111 ? -3.997 -11.381 2.641 1.00 67.44 111 THR A CA 1
ATOM 899 C C . THR A 1 111 ? -2.662 -10.637 2.616 1.00 67.44 111 THR A C 1
ATOM 901 O O . THR A 1 111 ? -1.755 -11.021 1.880 1.00 67.44 111 THR A O 1
ATOM 904 N N . SER A 1 112 ? -2.496 -9.640 3.491 1.00 68.88 112 SER A N 1
ATOM 905 C CA . SER A 1 112 ? -1.219 -8.948 3.691 1.00 68.88 112 SER A CA 1
ATOM 906 C C . SER A 1 112 ? -0.156 -9.879 4.290 1.00 68.88 112 SER A C 1
ATOM 908 O O . SER A 1 112 ? 0.979 -9.862 3.825 1.00 68.88 112 SER A O 1
ATOM 910 N N . CYS A 1 113 ? -0.512 -10.742 5.253 1.00 71.94 113 CYS A N 1
ATOM 911 C CA . CYS A 1 113 ? 0.396 -11.759 5.803 1.00 71.94 113 CYS A CA 1
ATOM 912 C C . CYS A 1 113 ? 0.874 -12.747 4.733 1.00 71.94 113 CYS A C 1
ATOM 914 O O . CYS A 1 113 ? 2.070 -13.013 4.647 1.00 71.94 113 CYS A O 1
ATOM 916 N N . VAL A 1 114 ? -0.035 -13.240 3.881 1.00 76.06 114 VAL A N 1
ATOM 917 C CA . VAL A 1 114 ? 0.333 -14.100 2.741 1.00 76.06 114 VAL A CA 1
ATOM 918 C C . VAL A 1 114 ? 1.293 -13.363 1.809 1.00 76.06 114 VAL A C 1
ATOM 920 O O . VAL A 1 114 ? 2.308 -13.930 1.417 1.00 76.06 114 VAL A O 1
ATOM 923 N N . GLY A 1 115 ? 1.023 -12.086 1.519 1.00 75.62 115 GLY A N 1
ATOM 924 C CA . GLY A 1 115 ? 1.925 -11.223 0.762 1.00 75.62 115 GLY A CA 1
ATOM 925 C C . GLY A 1 115 ? 3.319 -11.127 1.388 1.00 75.62 115 GLY A C 1
ATOM 926 O O . GLY A 1 115 ? 4.303 -11.372 0.704 1.00 75.62 115 GLY A O 1
ATOM 927 N N . PHE A 1 116 ? 3.436 -10.862 2.690 1.00 77.62 116 PHE A N 1
ATOM 928 C CA . PHE A 1 116 ? 4.740 -10.780 3.360 1.00 77.62 116 PHE A CA 1
ATOM 929 C C . PHE A 1 116 ? 5.504 -12.107 3.382 1.00 77.62 116 PHE A C 1
ATOM 931 O O . PHE A 1 116 ? 6.715 -12.106 3.170 1.00 77.62 116 PHE A O 1
ATOM 938 N N . VAL A 1 117 ? 4.819 -13.236 3.58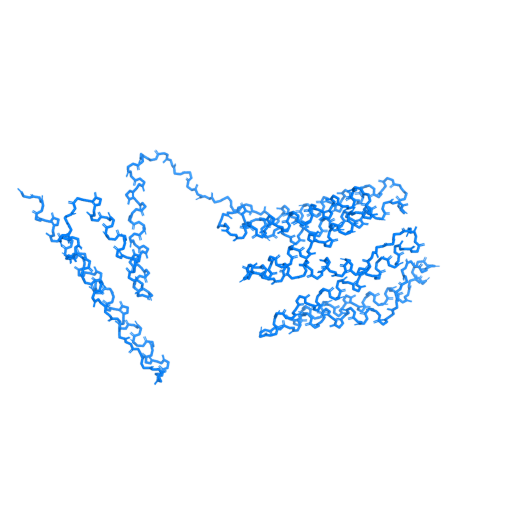4 1.00 79.88 117 VAL A N 1
ATOM 939 C CA . VAL A 1 117 ? 5.444 -14.569 3.523 1.00 79.88 117 VAL A CA 1
ATOM 940 C C . VAL A 1 117 ? 5.977 -14.844 2.118 1.00 79.88 117 VAL A C 1
ATOM 942 O O . VAL A 1 117 ? 7.127 -15.249 1.958 1.00 79.88 117 VAL A O 1
ATOM 945 N N . LEU A 1 118 ? 5.175 -14.561 1.088 1.00 79.12 118 LEU A N 1
ATOM 946 C CA . LEU A 1 118 ? 5.586 -14.720 -0.307 1.00 79.12 118 LEU A CA 1
ATOM 947 C C . LEU A 1 118 ? 6.780 -13.814 -0.646 1.00 79.12 118 LEU A C 1
ATOM 949 O O . LEU A 1 118 ? 7.703 -14.235 -1.345 1.00 79.12 118 LEU A O 1
ATOM 953 N N . ALA A 1 119 ? 6.780 -12.589 -0.116 1.00 79.69 119 ALA A N 1
ATOM 954 C CA . ALA A 1 119 ? 7.858 -11.627 -0.285 1.00 79.69 119 ALA A CA 1
ATOM 955 C C . ALA A 1 119 ? 9.157 -12.111 0.368 1.00 79.69 119 ALA A C 1
ATOM 957 O O . ALA A 1 119 ? 10.212 -12.035 -0.254 1.00 79.69 119 ALA A O 1
ATOM 958 N N . ALA A 1 120 ? 9.079 -12.660 1.584 1.00 77.50 120 ALA A N 1
ATOM 959 C CA . ALA A 1 120 ? 10.223 -13.200 2.313 1.00 77.50 120 ALA A CA 1
ATOM 960 C C . ALA A 1 120 ? 10.831 -14.431 1.619 1.00 77.50 120 ALA A C 1
ATOM 962 O O . ALA A 1 120 ? 12.050 -14.518 1.494 1.00 77.50 120 ALA A O 1
ATOM 963 N N . ILE A 1 121 ? 9.995 -15.346 1.112 1.00 80.44 121 ILE A N 1
ATOM 964 C CA . ILE A 1 121 ? 10.450 -16.525 0.352 1.00 80.44 121 ILE A CA 1
ATOM 965 C C . ILE A 1 121 ? 11.132 -16.093 -0.950 1.00 80.44 121 ILE A C 1
ATOM 967 O O . ILE A 1 121 ? 12.223 -16.563 -1.269 1.00 80.44 121 ILE A O 1
ATOM 971 N N . SER A 1 122 ? 10.507 -15.172 -1.686 1.00 77.69 122 SER A N 1
ATOM 972 C CA . SER A 1 122 ? 11.056 -14.658 -2.947 1.00 77.69 122 SER A CA 1
ATOM 973 C C . SER A 1 122 ? 12.362 -13.902 -2.712 1.00 77.69 122 SER A C 1
ATOM 975 O O . SER A 1 122 ? 13.320 -14.072 -3.459 1.00 77.69 122 SER A O 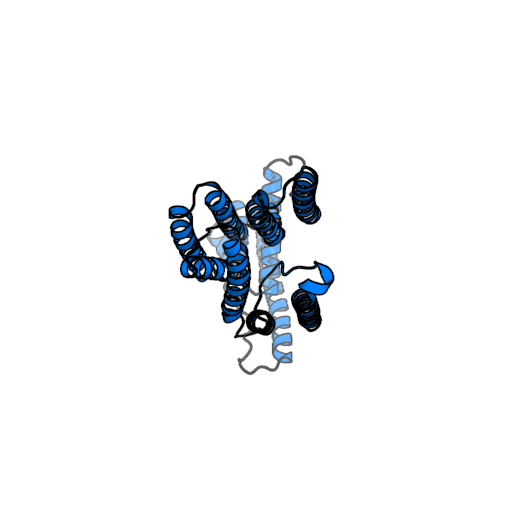1
ATOM 977 N N . PHE A 1 123 ? 12.424 -13.113 -1.639 1.00 76.69 123 PHE A N 1
ATOM 978 C CA . PHE A 1 123 ? 13.631 -12.424 -1.210 1.00 76.69 123 PHE A CA 1
ATOM 979 C C . PHE A 1 123 ? 14.758 -13.390 -0.873 1.00 76.69 123 PHE A C 1
ATOM 981 O O . PHE A 1 123 ? 15.847 -13.219 -1.402 1.00 76.69 123 PHE A O 1
ATOM 988 N N . TYR A 1 124 ? 14.499 -14.406 -0.047 1.00 75.94 124 TYR A N 1
ATOM 989 C CA . TYR A 1 124 ? 15.495 -15.416 0.313 1.00 75.94 124 TYR A CA 1
ATOM 990 C C . TYR A 1 124 ? 16.048 -16.133 -0.925 1.00 75.94 124 TYR A C 1
ATOM 992 O O . TYR A 1 124 ? 17.256 -16.315 -1.056 1.00 75.94 124 TYR A O 1
ATOM 1000 N N . ALA A 1 125 ? 15.176 -16.484 -1.872 1.00 74.62 125 ALA A N 1
ATOM 1001 C CA . ALA A 1 125 ? 15.585 -17.133 -3.113 1.00 74.62 125 ALA A CA 1
ATOM 1002 C C . ALA A 1 125 ? 16.454 -16.223 -4.005 1.00 74.62 125 ALA A C 1
ATOM 1004 O O . ALA A 1 125 ? 17.397 -16.700 -4.635 1.00 74.62 125 ALA A O 1
ATOM 1005 N N . ILE A 1 126 ? 16.167 -14.916 -4.039 1.00 70.94 126 ILE A N 1
ATOM 1006 C CA . ILE A 1 126 ? 16.952 -13.922 -4.787 1.00 70.94 126 ILE A CA 1
ATOM 1007 C C . ILE A 1 126 ? 18.276 -13.611 -4.068 1.00 70.94 126 ILE A C 1
ATOM 1009 O O . ILE A 1 126 ? 19.324 -13.569 -4.706 1.00 70.94 126 ILE A O 1
ATOM 1013 N N . SER A 1 127 ? 18.261 -13.419 -2.748 1.00 71.25 127 SER A N 1
ATOM 1014 C CA . SER A 1 127 ? 19.444 -13.050 -1.959 1.00 71.25 127 SER A CA 1
ATOM 1015 C C . SER A 1 127 ? 20.457 -14.184 -1.837 1.00 71.25 127 SER A C 1
ATOM 1017 O O . SER A 1 127 ? 21.650 -13.921 -1.743 1.00 71.25 127 SER A O 1
ATOM 1019 N N . TYR A 1 128 ? 20.013 -15.441 -1.887 1.00 70.44 128 TYR A N 1
ATOM 1020 C CA . TYR A 1 128 ? 20.914 -16.593 -1.913 1.00 70.44 128 TYR A CA 1
ATOM 1021 C C . TYR A 1 128 ? 21.773 -16.639 -3.188 1.00 70.44 128 TYR A C 1
ATOM 1023 O O . TYR A 1 128 ? 22.909 -17.104 -3.154 1.00 70.44 128 TYR A O 1
ATOM 1031 N N . GLN A 1 129 ? 21.248 -16.141 -4.313 1.00 66.56 129 GLN A N 1
ATOM 1032 C CA . GLN A 1 129 ? 21.942 -16.140 -5.607 1.00 66.56 129 GLN A CA 1
ATOM 1033 C C . GLN A 1 129 ? 22.763 -14.866 -5.862 1.00 66.56 129 GLN A C 1
ATOM 1035 O O . GLN A 1 129 ? 23.678 -14.891 -6.683 1.00 66.56 129 GLN A O 1
ATOM 1040 N N . TYR A 1 130 ? 22.459 -13.760 -5.174 1.00 61.44 130 TYR A N 1
ATOM 1041 C CA . TYR A 1 130 ? 23.045 -12.444 -5.435 1.00 61.44 130 TYR A CA 1
ATOM 1042 C C . TYR A 1 130 ? 23.709 -11.843 -4.195 1.00 61.44 130 TYR A C 1
ATOM 1044 O O . TYR A 1 130 ? 23.091 -11.705 -3.143 1.00 61.44 130 TYR A O 1
ATOM 1052 N N . ASN A 1 131 ? 24.978 -11.448 -4.343 1.00 57.25 131 ASN A N 1
ATOM 1053 C CA . ASN A 1 131 ? 25.808 -10.922 -3.260 1.00 57.25 131 ASN A CA 1
ATOM 1054 C C . ASN A 1 131 ? 25.260 -9.605 -2.651 1.00 57.25 131 ASN A C 1
ATOM 1056 O O . ASN A 1 131 ? 24.464 -8.877 -3.250 1.00 57.25 131 ASN A O 1
ATOM 1060 N N . SER A 1 132 ? 25.731 -9.333 -1.434 1.00 61.44 132 SER A N 1
ATOM 1061 C CA . SER A 1 132 ? 25.137 -8.567 -0.326 1.00 61.44 132 SER A CA 1
ATOM 1062 C C . SER A 1 132 ? 24.356 -7.274 -0.611 1.00 61.44 132 SER A C 1
ATOM 1064 O O . SER A 1 132 ? 23.348 -7.053 0.055 1.00 61.44 132 SER A O 1
ATOM 1066 N N . PHE A 1 133 ? 24.754 -6.411 -1.551 1.00 64.25 133 PHE A N 1
ATOM 1067 C CA . PHE A 1 133 ? 24.203 -5.048 -1.616 1.00 64.25 133 PHE A CA 1
ATOM 1068 C C . PHE A 1 133 ? 22.760 -4.974 -2.153 1.00 64.25 133 PHE A C 1
ATOM 1070 O O . PHE A 1 133 ? 21.881 -4.392 -1.512 1.00 64.25 133 PHE A O 1
ATOM 1077 N N . ILE A 1 134 ? 22.472 -5.618 -3.289 1.00 61.72 134 ILE A N 1
ATOM 1078 C CA . ILE A 1 134 ? 21.110 -5.651 -3.857 1.00 61.72 134 ILE A CA 1
ATOM 1079 C C . ILE A 1 134 ? 20.164 -6.337 -2.871 1.00 61.72 134 ILE A C 1
ATOM 1081 O O . ILE A 1 134 ? 19.067 -5.839 -2.622 1.00 61.72 134 ILE A O 1
ATOM 1085 N N . ALA A 1 135 ? 20.622 -7.423 -2.243 1.00 64.44 135 ALA A N 1
ATOM 1086 C CA . ALA A 1 135 ? 19.894 -8.099 -1.180 1.00 64.44 135 ALA A CA 1
ATOM 1087 C C . ALA A 1 135 ? 19.628 -7.169 0.019 1.00 64.44 135 ALA A C 1
ATOM 1089 O O . ALA A 1 135 ? 18.514 -7.151 0.531 1.00 64.44 135 ALA A O 1
ATOM 1090 N N . THR A 1 136 ? 20.583 -6.336 0.444 1.00 66.56 136 THR A N 1
ATOM 1091 C CA . THR A 1 136 ? 20.338 -5.372 1.533 1.00 66.56 136 THR A CA 1
ATOM 1092 C C . THR A 1 136 ? 19.327 -4.287 1.165 1.00 66.56 136 THR A C 1
ATOM 1094 O O . THR A 1 136 ? 18.478 -3.960 1.992 1.00 66.56 136 THR A O 1
ATOM 1097 N N . VAL A 1 137 ? 19.342 -3.770 -0.068 1.00 67.00 137 VAL A N 1
ATOM 1098 C CA . VAL A 1 137 ? 18.356 -2.770 -0.522 1.00 67.00 137 VAL A CA 1
ATOM 1099 C C . VAL A 1 137 ? 16.959 -3.388 -0.594 1.00 67.00 137 VAL A C 1
ATOM 1101 O O . VAL A 1 137 ? 15.989 -2.809 -0.104 1.00 67.00 137 VAL A O 1
ATOM 1104 N N . LEU A 1 138 ? 16.850 -4.604 -1.133 1.00 68.75 138 LEU A N 1
ATOM 1105 C CA . LEU A 1 138 ? 15.592 -5.348 -1.195 1.00 68.75 138 LEU A CA 1
ATOM 1106 C C . LEU A 1 138 ? 15.060 -5.705 0.201 1.00 68.75 138 LEU A C 1
ATOM 1108 O O . LEU A 1 138 ? 13.863 -5.563 0.457 1.00 68.75 138 LEU A O 1
ATOM 1112 N N . ALA A 1 139 ? 15.945 -6.083 1.127 1.00 70.25 139 ALA A N 1
ATOM 1113 C CA . ALA A 1 139 ? 15.603 -6.289 2.530 1.00 70.25 139 ALA A CA 1
ATOM 1114 C C . ALA A 1 139 ? 15.093 -4.996 3.177 1.00 70.25 139 ALA A C 1
ATOM 1116 O O . ALA A 1 139 ? 14.069 -5.023 3.856 1.00 70.25 139 ALA A O 1
ATOM 1117 N N . ALA A 1 140 ? 15.750 -3.858 2.932 1.00 70.69 140 ALA A N 1
ATOM 1118 C CA . ALA A 1 140 ? 15.328 -2.564 3.460 1.00 70.69 140 ALA A CA 1
ATOM 1119 C C . ALA A 1 140 ? 13.924 -2.176 2.966 1.00 70.69 140 ALA A C 1
ATOM 1121 O O . ALA A 1 140 ? 13.100 -1.720 3.760 1.00 70.69 140 ALA A O 1
ATOM 1122 N N . VAL A 1 141 ? 13.611 -2.431 1.688 1.00 71.62 141 VAL A N 1
ATOM 1123 C CA . VAL A 1 141 ? 12.262 -2.225 1.129 1.00 71.62 141 VAL A CA 1
ATOM 1124 C C . VAL A 1 141 ? 11.231 -3.108 1.833 1.00 71.62 141 VAL A C 1
ATOM 1126 O O . VAL A 1 141 ? 10.168 -2.618 2.216 1.00 71.62 141 VAL A O 1
ATOM 1129 N N . LEU A 1 142 ? 11.527 -4.395 2.036 1.00 73.19 142 LEU A N 1
ATOM 1130 C CA . LEU A 1 142 ? 10.604 -5.328 2.690 1.00 73.19 142 LEU A CA 1
ATOM 1131 C C . LEU A 1 142 ? 10.392 -5.013 4.170 1.00 73.19 142 LEU A C 1
ATOM 1133 O O . LEU A 1 142 ? 9.251 -5.010 4.630 1.00 73.19 142 LEU A O 1
ATOM 1137 N N . ILE A 1 143 ? 11.463 -4.689 4.897 1.00 74.25 143 ILE A N 1
ATOM 1138 C CA . ILE A 1 143 ? 11.406 -4.261 6.298 1.00 74.25 143 ILE A CA 1
ATOM 1139 C C . ILE A 1 143 ? 10.592 -2.975 6.414 1.00 74.25 143 ILE A C 1
ATOM 1141 O O . ILE A 1 143 ? 9.731 -2.873 7.284 1.00 74.25 143 ILE A O 1
ATOM 1145 N N . TYR A 1 144 ? 10.800 -2.010 5.517 1.00 73.56 144 TYR A N 1
ATOM 1146 C CA . TYR A 1 144 ? 10.025 -0.776 5.511 1.00 73.56 144 TYR A CA 1
ATOM 1147 C C . TYR A 1 144 ? 8.543 -1.036 5.197 1.00 73.56 144 TYR A C 1
ATOM 1149 O O . TYR A 1 144 ? 7.667 -0.534 5.901 1.00 73.56 144 TYR A O 1
ATOM 1157 N N . LEU A 1 145 ? 8.223 -1.880 4.211 1.00 70.31 145 LEU A N 1
ATOM 1158 C CA . LEU A 1 145 ? 6.841 -2.290 3.941 1.00 70.31 145 LEU A CA 1
ATOM 1159 C C . LEU A 1 145 ? 6.206 -2.983 5.159 1.00 70.31 145 LEU A C 1
ATOM 1161 O O . LEU A 1 145 ? 5.064 -2.666 5.502 1.00 70.31 145 LEU A O 1
ATOM 1165 N N . ALA A 1 146 ? 6.946 -3.842 5.862 1.00 70.69 146 ALA A N 1
ATOM 1166 C CA . ALA A 1 146 ? 6.492 -4.500 7.087 1.00 70.69 146 ALA A CA 1
ATOM 1167 C C . ALA A 1 146 ? 6.263 -3.497 8.231 1.00 70.69 146 ALA A C 1
ATOM 1169 O O . ALA A 1 146 ? 5.175 -3.468 8.808 1.00 70.69 146 ALA A O 1
ATOM 1170 N N . LEU A 1 147 ? 7.222 -2.607 8.500 1.00 70.88 147 LEU A N 1
ATOM 1171 C CA . LEU A 1 147 ? 7.103 -1.531 9.492 1.00 70.88 147 LEU A CA 1
ATOM 1172 C C . LEU A 1 147 ? 5.903 -0.647 9.209 1.00 70.88 147 LEU A C 1
ATOM 1174 O O . LEU A 1 147 ? 5.122 -0.337 10.103 1.00 70.88 147 LEU A O 1
ATOM 1178 N N . THR A 1 148 ? 5.717 -0.269 7.949 1.00 69.44 148 THR A N 1
ATOM 1179 C CA . THR A 1 148 ? 4.587 0.571 7.593 1.00 69.44 148 THR A CA 1
ATOM 1180 C C . THR A 1 148 ? 3.272 -0.178 7.800 1.00 69.44 148 THR A C 1
ATOM 1182 O O . THR A 1 148 ? 2.308 0.435 8.260 1.00 69.44 148 THR A O 1
ATOM 1185 N N . SER A 1 149 ? 3.215 -1.485 7.514 1.00 66.62 149 SER A N 1
ATOM 1186 C CA . SER A 1 149 ? 2.030 -2.315 7.757 1.00 66.62 149 SER A CA 1
ATOM 1187 C C . SER A 1 149 ? 1.652 -2.402 9.234 1.00 66.62 149 SER A C 1
ATOM 1189 O O . SER A 1 149 ? 0.472 -2.275 9.554 1.00 66.62 149 SER A O 1
ATOM 1191 N N . LEU A 1 150 ? 2.649 -2.503 10.116 1.00 66.12 150 LEU A N 1
ATOM 1192 C CA . LEU A 1 150 ? 2.480 -2.473 11.568 1.00 66.12 150 LEU A CA 1
ATOM 1193 C C . LEU A 1 150 ? 2.075 -1.083 12.059 1.00 66.12 150 LEU A C 1
ATOM 1195 O O . LEU A 1 150 ? 1.177 -0.970 12.886 1.00 66.12 150 LEU A O 1
ATOM 1199 N N . ALA A 1 151 ? 2.670 -0.026 11.497 1.00 64.44 151 ALA A N 1
ATOM 1200 C CA . ALA A 1 151 ? 2.349 1.357 11.836 1.00 64.44 151 ALA A CA 1
ATOM 1201 C C . ALA A 1 151 ? 0.862 1.670 11.617 1.00 64.44 151 ALA A C 1
ATOM 1203 O O . ALA A 1 151 ? 0.294 2.459 12.356 1.00 64.44 151 ALA A O 1
ATOM 1204 N N . PHE A 1 152 ? 0.197 1.011 10.662 1.00 61.81 152 PHE A N 1
ATOM 1205 C CA . PHE A 1 152 ? -1.237 1.210 10.439 1.00 61.81 152 PHE A CA 1
ATOM 1206 C C . PHE A 1 152 ? -2.115 0.777 11.630 1.00 61.81 152 PHE A C 1
ATOM 1208 O O . PHE A 1 152 ? -3.232 1.262 11.766 1.00 61.81 152 PHE A O 1
ATOM 1215 N N . GLY A 1 153 ? -1.623 -0.111 12.499 1.00 59.25 153 GLY A N 1
ATOM 1216 C CA . GLY A 1 153 ? -2.316 -0.503 13.729 1.00 59.25 153 GLY A CA 1
ATOM 1217 C C . GLY A 1 153 ? -2.272 0.549 14.843 1.00 59.25 153 GLY A C 1
ATOM 1218 O O . GLY A 1 153 ? -2.889 0.339 15.881 1.00 59.25 153 GLY A O 1
ATOM 1219 N N . PHE A 1 154 ? -1.557 1.663 14.647 1.00 62.59 154 PHE A N 1
ATOM 1220 C CA . PHE A 1 154 ? -1.382 2.717 15.644 1.00 62.59 154 PHE A CA 1
ATOM 1221 C C . PHE A 1 154 ? -2.009 4.035 15.165 1.00 62.59 154 PHE A C 1
ATOM 1223 O O . PHE A 1 154 ? -1.809 4.458 14.028 1.00 62.59 154 PHE A O 1
ATOM 1230 N N . GLU A 1 155 ? -2.736 4.727 16.045 1.00 57.94 155 GLU A N 1
ATOM 1231 C CA . GLU A 1 155 ? -3.442 5.984 15.720 1.00 57.94 155 GLU A CA 1
ATOM 1232 C C . GLU A 1 155 ? -2.544 7.242 15.743 1.00 57.94 155 GLU A C 1
ATOM 1234 O O . GLU A 1 155 ? -2.983 8.342 15.381 1.00 57.94 155 GLU A O 1
ATOM 1239 N N . GLY A 1 156 ? -1.270 7.087 16.122 1.00 65.31 156 GLY A N 1
ATOM 1240 C CA . GLY A 1 156 ? -0.327 8.192 16.313 1.00 65.31 156 GLY A CA 1
ATOM 1241 C C . GLY A 1 156 ? 0.080 8.930 15.028 1.00 65.31 156 GLY A C 1
ATOM 1242 O O . GLY A 1 156 ? 0.098 8.372 13.927 1.00 65.31 156 GLY A O 1
ATOM 1243 N N . VAL A 1 157 ? 0.490 10.193 15.172 1.00 61.47 157 VAL A N 1
ATOM 1244 C CA . VAL A 1 157 ? 0.991 11.057 14.077 1.00 61.47 157 VAL A CA 1
ATOM 1245 C C . VAL A 1 157 ? 2.135 10.404 13.307 1.00 61.47 157 VAL A C 1
ATOM 1247 O O . VAL A 1 157 ? 2.168 10.449 12.078 1.00 61.47 157 VAL A O 1
ATOM 1250 N N . ILE A 1 158 ? 3.050 9.739 14.015 1.00 62.97 158 ILE A N 1
ATOM 1251 C CA . ILE A 1 158 ? 4.198 9.049 13.414 1.00 62.97 158 ILE A CA 1
ATOM 1252 C C . ILE A 1 158 ? 3.717 7.928 12.483 1.00 62.97 158 ILE A C 1
ATOM 1254 O O . ILE A 1 158 ? 4.214 7.790 11.367 1.00 62.97 158 ILE A O 1
ATOM 1258 N N . ALA A 1 159 ? 2.692 7.176 12.888 1.00 63.31 159 ALA A N 1
ATOM 1259 C CA . ALA A 1 159 ? 2.095 6.131 12.066 1.00 63.31 159 ALA A CA 1
ATOM 1260 C C . ALA A 1 159 ? 1.420 6.693 10.805 1.00 63.31 159 ALA A C 1
ATOM 1262 O O . ALA A 1 159 ? 1.615 6.163 9.703 1.00 63.31 159 ALA A O 1
ATOM 1263 N N . ARG A 1 160 ? 0.701 7.817 10.931 1.00 64.00 160 ARG A N 1
ATOM 1264 C CA . ARG A 1 160 ? 0.124 8.530 9.780 1.00 64.00 160 ARG A CA 1
ATOM 1265 C C . ARG A 1 160 ? 1.211 9.061 8.840 1.00 64.00 160 ARG A C 1
ATOM 1267 O O . ARG A 1 160 ? 1.111 8.843 7.631 1.00 64.00 160 ARG A O 1
ATOM 1274 N N . GLY A 1 161 ? 2.283 9.647 9.371 1.00 63.53 161 GLY A N 1
ATOM 1275 C CA . GLY A 1 161 ? 3.427 10.143 8.597 1.00 63.53 161 GLY A CA 1
ATOM 1276 C C . GLY A 1 161 ? 4.198 9.038 7.861 1.00 63.53 161 GLY A C 1
ATOM 1277 O O . GLY A 1 161 ? 4.528 9.178 6.679 1.00 63.53 161 GLY A O 1
ATOM 1278 N N . ILE A 1 162 ? 4.415 7.891 8.510 1.00 66.81 162 ILE A N 1
ATOM 1279 C CA . ILE A 1 162 ? 5.012 6.698 7.888 1.00 66.81 162 ILE A CA 1
ATOM 1280 C C . ILE A 1 162 ? 4.098 6.156 6.780 1.00 66.81 162 ILE A C 1
ATOM 1282 O O . ILE A 1 162 ? 4.568 5.793 5.704 1.00 66.81 162 ILE A O 1
ATOM 1286 N N . SER A 1 163 ? 2.779 6.139 6.992 1.00 62.94 163 SER A N 1
ATOM 1287 C CA . SER A 1 163 ? 1.830 5.675 5.972 1.00 62.94 163 SER A CA 1
ATOM 1288 C C . SER A 1 163 ? 1.796 6.579 4.728 1.00 62.94 163 SER A C 1
ATOM 1290 O O . SER A 1 163 ? 1.753 6.072 3.605 1.00 62.94 163 SER A O 1
ATOM 1292 N N . ALA A 1 164 ? 1.887 7.902 4.907 1.00 65.62 164 ALA A N 1
ATOM 1293 C CA . ALA A 1 164 ? 1.854 8.890 3.827 1.00 65.62 164 ALA A CA 1
ATOM 1294 C C . ALA A 1 164 ? 3.150 8.919 2.994 1.00 65.62 164 ALA A C 1
ATOM 1296 O O . ALA A 1 164 ? 3.118 9.234 1.801 1.00 65.62 164 ALA A O 1
ATOM 1297 N N . SER A 1 165 ? 4.282 8.560 3.604 1.00 65.88 165 SER A N 1
ATOM 1298 C CA . SER A 1 165 ? 5.601 8.517 2.957 1.00 65.88 165 SER A CA 1
ATOM 1299 C C . SER A 1 165 ? 5.891 7.205 2.215 1.00 65.88 165 SER A C 1
ATOM 1301 O O . SER A 1 165 ? 6.837 7.164 1.427 1.00 65.88 165 SER A O 1
ATOM 1303 N N . ARG A 1 166 ? 5.043 6.170 2.365 1.00 65.62 166 ARG A N 1
ATOM 1304 C CA . ARG A 1 166 ? 5.255 4.824 1.793 1.00 65.62 166 ARG A CA 1
ATOM 1305 C C . ARG A 1 166 ? 5.659 4.820 0.325 1.00 65.62 166 ARG A C 1
ATOM 1307 O O . ARG A 1 166 ? 6.660 4.217 -0.040 1.00 65.62 166 ARG A O 1
ATOM 1314 N N . ALA A 1 167 ? 4.869 5.481 -0.519 1.00 61.69 167 ALA A N 1
ATOM 1315 C CA . ALA A 1 167 ? 5.104 5.487 -1.959 1.00 61.69 167 ALA A CA 1
ATOM 1316 C C . ALA A 1 167 ? 6.421 6.189 -2.320 1.00 61.69 167 ALA A C 1
ATOM 1318 O O . ALA A 1 167 ? 7.091 5.766 -3.251 1.00 61.69 167 ALA A O 1
ATOM 1319 N N . TYR A 1 168 ? 6.808 7.221 -1.568 1.00 64.56 168 TYR A N 1
ATOM 1320 C CA . TYR A 1 168 ? 8.023 7.995 -1.816 1.00 64.56 168 TYR A CA 1
ATOM 1321 C C . TYR A 1 168 ? 9.276 7.244 -1.394 1.00 64.56 168 TYR A C 1
ATOM 1323 O O . TYR A 1 168 ? 10.239 7.224 -2.148 1.00 64.56 168 TYR A O 1
ATOM 1331 N N . ILE A 1 169 ? 9.251 6.592 -0.231 1.00 65.06 169 ILE A N 1
ATOM 1332 C CA . ILE A 1 169 ? 10.394 5.819 0.268 1.00 65.06 169 ILE A CA 1
ATOM 1333 C C . ILE A 1 169 ? 10.601 4.560 -0.574 1.00 65.06 169 ILE A C 1
ATOM 1335 O O . ILE A 1 169 ? 11.732 4.254 -0.936 1.00 65.06 169 ILE A O 1
ATOM 1339 N N . VAL A 1 170 ? 9.523 3.873 -0.969 1.00 64.19 170 VAL A N 1
ATOM 1340 C CA . VAL A 1 170 ? 9.623 2.743 -1.905 1.00 64.19 170 VAL A CA 1
ATOM 1341 C C . VAL A 1 170 ? 10.174 3.207 -3.252 1.00 64.19 170 VAL A C 1
ATOM 1343 O O . VAL A 1 170 ? 11.069 2.564 -3.784 1.00 64.19 170 VAL A O 1
ATOM 1346 N N . LEU A 1 171 ? 9.700 4.336 -3.789 1.00 62.81 171 LEU A N 1
ATOM 1347 C CA . LEU A 1 171 ? 10.185 4.871 -5.064 1.00 62.81 171 LEU A CA 1
ATOM 1348 C C . LEU A 1 171 ? 11.643 5.344 -4.968 1.00 62.81 171 LEU A C 1
ATO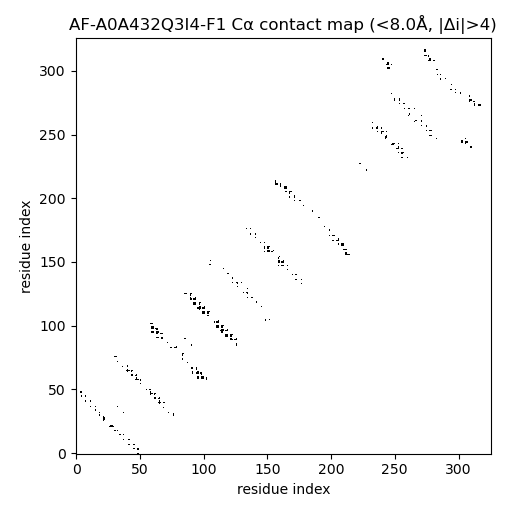M 1350 O O . LEU A 1 171 ? 12.407 5.092 -5.890 1.00 62.81 171 LEU A O 1
ATOM 1354 N N . ALA A 1 172 ? 12.053 5.943 -3.847 1.00 61.84 172 ALA A N 1
ATOM 1355 C CA . ALA A 1 172 ? 13.439 6.325 -3.586 1.00 61.84 172 ALA A CA 1
ATOM 1356 C C . ALA A 1 172 ? 14.360 5.100 -3.491 1.00 61.84 172 ALA A C 1
ATOM 1358 O O . ALA A 1 172 ? 15.395 5.073 -4.145 1.00 61.84 172 ALA A O 1
ATOM 1359 N N . LEU A 1 173 ? 13.972 4.056 -2.750 1.00 63.56 173 LEU A N 1
ATOM 1360 C CA . LEU A 1 173 ? 14.749 2.813 -2.650 1.00 63.56 173 LEU A CA 1
ATOM 1361 C C . LEU A 1 173 ? 14.832 2.073 -3.991 1.00 63.56 173 LEU A C 1
ATOM 1363 O O . LEU A 1 173 ? 15.873 1.515 -4.325 1.00 63.56 173 LEU A O 1
ATOM 1367 N N . LEU A 1 174 ? 13.757 2.095 -4.780 1.00 61.72 174 LEU A N 1
ATOM 1368 C CA . LEU A 1 174 ? 13.726 1.500 -6.116 1.00 61.72 174 LEU A CA 1
ATOM 1369 C C . LEU A 1 174 ? 14.578 2.316 -7.100 1.00 61.72 174 LEU A C 1
ATOM 1371 O O . LEU A 1 174 ? 15.292 1.734 -7.908 1.00 61.72 174 LEU A O 1
ATOM 1375 N N . ALA A 1 175 ? 14.581 3.647 -6.985 1.00 61.00 175 ALA A N 1
ATOM 1376 C CA . ALA A 1 175 ? 15.481 4.516 -7.738 1.00 61.00 175 ALA A CA 1
ATOM 1377 C C . ALA A 1 175 ? 16.949 4.258 -7.376 1.00 61.00 175 ALA A C 1
ATOM 1379 O O . ALA A 1 175 ? 17.756 4.112 -8.282 1.00 61.00 175 ALA A O 1
ATOM 1380 N N . VAL A 1 176 ? 17.286 4.112 -6.090 1.00 61.34 176 VAL A N 1
ATOM 1381 C CA . VAL A 1 176 ? 18.640 3.731 -5.645 1.00 61.34 176 VAL A CA 1
ATOM 1382 C C . VAL A 1 176 ? 19.041 2.376 -6.217 1.00 61.34 176 VAL A C 1
ATOM 1384 O O . VAL A 1 176 ? 20.140 2.240 -6.737 1.00 61.34 176 VAL A O 1
ATOM 1387 N N . ALA A 1 177 ? 18.144 1.387 -6.196 1.00 60.94 177 ALA A N 1
ATOM 1388 C CA . ALA A 1 177 ? 18.416 0.081 -6.791 1.00 60.94 177 ALA A CA 1
ATOM 1389 C C . ALA A 1 177 ? 18.680 0.178 -8.305 1.00 60.94 177 ALA A C 1
ATOM 1391 O O . ALA A 1 177 ? 19.610 -0.444 -8.805 1.00 60.94 177 ALA A O 1
ATOM 1392 N N . VAL A 1 178 ? 17.890 0.973 -9.034 1.00 57.25 178 VAL A N 1
ATOM 1393 C CA . VAL A 1 178 ? 18.065 1.192 -10.480 1.00 57.25 178 VAL A CA 1
ATOM 1394 C C . VAL A 1 178 ? 19.337 1.986 -10.785 1.00 57.25 178 VAL A C 1
ATOM 1396 O O . VAL A 1 178 ? 20.023 1.674 -11.752 1.00 57.25 178 VAL A O 1
ATOM 1399 N N . ILE A 1 179 ? 19.675 2.983 -9.967 1.00 58.78 179 ILE A N 1
ATOM 1400 C CA . ILE A 1 179 ? 20.878 3.807 -10.127 1.00 58.78 179 ILE A CA 1
ATOM 1401 C C . ILE A 1 179 ? 22.135 2.990 -9.835 1.00 58.78 179 ILE A C 1
ATOM 1403 O O . ILE A 1 179 ? 23.065 3.034 -10.627 1.00 58.78 179 ILE A O 1
ATOM 1407 N N . GLU A 1 180 ? 22.151 2.180 -8.779 1.00 59.06 180 GLU A N 1
ATOM 1408 C CA . GLU A 1 180 ? 23.273 1.280 -8.481 1.00 59.06 180 GLU A CA 1
ATOM 1409 C C . GLU A 1 180 ? 23.431 0.190 -9.552 1.00 59.06 180 GLU A C 1
ATOM 1411 O O . GLU A 1 180 ? 24.550 -0.178 -9.906 1.00 59.06 180 GLU A O 1
ATOM 1416 N N . LEU A 1 181 ? 22.327 -0.255 -10.164 1.00 53.53 181 LEU A N 1
ATOM 1417 C CA . LEU A 1 181 ? 22.371 -1.086 -11.370 1.00 53.53 181 LEU A CA 1
ATOM 1418 C C . LEU A 1 181 ? 22.876 -0.322 -12.606 1.00 53.53 181 LEU A C 1
ATOM 1420 O O . LEU A 1 181 ? 23.416 -0.949 -13.505 1.00 53.53 181 LEU A O 1
ATOM 1424 N N . ALA A 1 182 ? 22.719 1.001 -12.680 1.00 53.75 182 ALA A N 1
ATOM 1425 C CA . ALA A 1 182 ? 23.180 1.831 -13.799 1.00 53.75 182 ALA A CA 1
ATOM 1426 C C . ALA A 1 182 ? 24.604 2.393 -13.607 1.00 53.75 182 ALA A C 1
ATOM 1428 O O . ALA A 1 182 ? 25.260 2.775 -14.577 1.00 53.75 182 ALA A O 1
ATOM 1429 N N . LYS A 1 183 ? 25.097 2.424 -12.364 1.00 55.56 183 LYS A N 1
ATOM 1430 C CA . LYS A 1 183 ? 26.384 2.984 -11.927 1.00 55.56 183 LYS A CA 1
ATOM 1431 C C . LYS A 1 183 ? 27.592 2.501 -12.729 1.00 55.56 183 LYS A C 1
ATOM 1433 O O . LYS A 1 183 ? 28.432 3.332 -13.072 1.00 55.56 183 LYS A O 1
ATOM 1438 N N . PRO A 1 184 ? 27.708 1.217 -13.115 1.00 51.44 184 PRO A N 1
ATOM 1439 C CA . PRO A 1 184 ? 28.878 0.775 -13.860 1.00 51.44 184 PRO A CA 1
ATOM 1440 C C . PRO A 1 184 ? 28.811 1.143 -15.362 1.00 51.44 184 PRO A C 1
ATOM 1442 O O . PRO A 1 184 ? 29.789 0.920 -16.075 1.00 51.44 184 PRO A O 1
ATOM 1445 N N . TYR A 1 185 ? 27.717 1.754 -15.846 1.00 48.66 185 TYR A N 1
ATOM 1446 C CA . TYR A 1 185 ? 27.582 2.299 -17.211 1.00 48.66 185 TYR A CA 1
ATOM 1447 C C . TYR A 1 185 ? 27.849 3.799 -17.331 1.00 48.66 185 TYR A C 1
ATOM 1449 O O . TYR A 1 185 ? 27.980 4.305 -18.445 1.00 48.66 185 TYR A O 1
ATOM 1457 N N . LEU A 1 186 ? 27.933 4.530 -16.220 1.00 53.94 186 LEU A N 1
ATOM 1458 C CA . LEU A 1 186 ? 27.992 5.991 -16.228 1.00 53.94 186 LEU A CA 1
ATOM 1459 C C . LEU A 1 186 ? 29.331 6.441 -15.640 1.00 53.94 186 LEU A C 1
ATOM 1461 O O . LEU A 1 186 ? 29.519 6.518 -14.432 1.00 53.94 186 LEU A O 1
ATOM 1465 N N . LYS A 1 187 ? 30.310 6.696 -16.518 1.00 49.72 187 LYS A N 1
ATOM 1466 C CA . LYS A 1 187 ? 31.630 7.208 -16.121 1.00 49.72 187 LYS A CA 1
ATOM 1467 C C . LYS A 1 187 ? 31.598 8.738 -16.009 1.00 49.72 187 LYS A C 1
ATOM 1469 O O . LYS A 1 187 ? 31.439 9.413 -17.023 1.00 49.72 187 LYS A O 1
ATOM 1474 N N . GLY A 1 188 ? 31.835 9.278 -14.808 1.00 58.38 188 GLY A N 1
ATOM 1475 C CA . GLY A 1 188 ? 32.174 10.695 -14.584 1.00 58.38 188 GLY A CA 1
ATOM 1476 C C . GLY A 1 188 ? 31.443 11.374 -13.414 1.00 58.38 188 GLY A C 1
ATOM 1477 O O . GLY A 1 188 ? 30.315 11.027 -13.089 1.00 58.38 188 GLY A O 1
ATOM 1478 N N . GLY A 1 189 ? 32.067 12.402 -12.820 1.00 52.44 189 GLY A N 1
ATOM 1479 C CA . GLY A 1 189 ? 31.592 13.076 -11.592 1.00 52.44 189 GLY A CA 1
ATOM 1480 C C . GLY A 1 189 ? 30.317 13.929 -11.717 1.00 52.44 189 GLY A C 1
ATOM 1481 O O . GLY A 1 189 ? 29.746 14.328 -10.706 1.00 52.44 189 GLY A O 1
ATOM 1482 N N . LEU A 1 190 ? 29.825 14.190 -12.935 1.00 53.06 190 LEU A N 1
ATOM 1483 C CA . LEU A 1 190 ? 28.499 14.798 -13.148 1.00 53.06 190 LEU A CA 1
ATOM 1484 C C . LEU A 1 190 ? 27.362 13.826 -12.795 1.00 53.06 190 LEU A C 1
ATOM 1486 O O . LEU A 1 190 ? 26.270 14.270 -12.443 1.00 53.06 190 LEU A O 1
ATOM 1490 N N . PHE A 1 191 ? 27.622 12.516 -12.858 1.00 60.59 191 PHE A N 1
ATOM 1491 C CA . PHE A 1 191 ? 26.629 11.499 -12.539 1.00 60.59 191 PHE A CA 1
ATOM 1492 C C . PHE A 1 191 ? 26.410 11.360 -11.032 1.00 60.59 191 PHE A C 1
ATOM 1494 O O . PHE A 1 191 ? 25.258 11.368 -10.600 1.00 60.59 191 PHE A O 1
ATOM 1501 N N . ASP A 1 192 ? 27.488 11.373 -10.240 1.00 58.22 192 ASP A N 1
ATOM 1502 C CA . ASP A 1 192 ? 27.406 11.423 -8.775 1.00 58.22 192 ASP A CA 1
ATOM 1503 C C . ASP A 1 192 ? 26.545 12.620 -8.340 1.00 58.22 192 ASP A C 1
ATOM 1505 O O . ASP A 1 192 ? 25.656 12.495 -7.502 1.00 58.22 192 ASP A O 1
ATOM 1509 N N . PHE A 1 193 ? 26.718 13.783 -8.980 1.00 63.06 193 PHE A N 1
ATOM 1510 C CA . PHE A 1 193 ? 25.876 14.947 -8.710 1.00 63.06 193 PHE A CA 1
ATOM 1511 C C . PHE A 1 193 ? 24.400 14.709 -9.065 1.00 63.06 193 PHE A C 1
ATOM 1513 O O . PHE A 1 193 ? 23.531 15.080 -8.279 1.00 63.06 193 PHE A O 1
ATOM 1520 N N . THR A 1 194 ? 24.085 14.081 -10.207 1.00 60.16 194 THR A N 1
ATOM 1521 C CA . THR A 1 194 ? 22.690 13.752 -10.564 1.00 60.16 194 THR A CA 1
ATOM 1522 C C . THR A 1 194 ? 22.069 12.689 -9.659 1.00 60.16 194 THR A C 1
ATOM 1524 O O . THR A 1 194 ? 20.880 12.781 -9.363 1.00 60.16 194 THR A O 1
ATOM 1527 N N . GLU A 1 195 ? 22.855 11.729 -9.172 1.00 57.09 195 GLU A N 1
ATOM 1528 C CA . GLU A 1 195 ? 22.437 10.708 -8.209 1.00 57.09 195 GLU A CA 1
ATOM 1529 C C . GLU A 1 195 ? 22.081 11.354 -6.867 1.00 57.09 195 GLU A C 1
ATOM 1531 O O . GLU A 1 195 ? 20.959 11.192 -6.378 1.00 57.09 195 GLU A O 1
ATOM 1536 N N . TRP A 1 196 ? 22.979 12.182 -6.327 1.00 61.56 196 TRP A N 1
ATOM 1537 C CA . TRP A 1 196 ? 22.725 12.943 -5.105 1.00 61.56 196 TRP A CA 1
ATOM 1538 C C . TRP A 1 196 ? 21.606 13.965 -5.284 1.00 61.56 196 TRP A C 1
ATOM 1540 O O . TRP A 1 196 ? 20.818 14.154 -4.362 1.00 61.56 196 TRP A O 1
ATOM 1550 N N . ALA A 1 197 ? 21.468 14.582 -6.459 1.00 64.75 197 ALA A N 1
ATOM 1551 C CA . ALA A 1 197 ? 20.369 15.495 -6.756 1.00 64.75 197 ALA A CA 1
ATOM 1552 C C . ALA A 1 197 ? 19.026 14.759 -6.823 1.00 64.75 197 ALA A C 1
ATOM 1554 O O . ALA A 1 197 ? 18.042 15.269 -6.298 1.00 64.75 197 ALA A O 1
ATOM 1555 N N . PHE A 1 198 ? 18.963 13.561 -7.412 1.00 64.88 198 PHE A N 1
ATOM 1556 C CA . PHE A 1 198 ? 17.733 12.770 -7.480 1.00 64.88 198 PHE A CA 1
ATOM 1557 C C . PHE A 1 198 ? 17.346 12.215 -6.105 1.00 64.88 198 PHE A C 1
ATOM 1559 O O . PHE A 1 198 ? 16.181 12.305 -5.715 1.00 64.88 198 PHE A O 1
ATOM 1566 N N . LEU A 1 199 ? 18.320 11.725 -5.333 1.00 61.75 199 LEU A N 1
ATOM 1567 C CA . LEU A 1 199 ? 18.145 11.337 -3.931 1.00 61.75 199 LEU A CA 1
ATOM 1568 C C . LEU A 1 199 ? 17.694 12.518 -3.071 1.00 61.75 199 LEU A C 1
ATOM 1570 O O . LEU A 1 199 ? 16.730 12.389 -2.319 1.00 61.75 199 LEU A O 1
ATOM 1574 N N . ALA A 1 200 ? 18.331 13.680 -3.218 1.00 66.12 200 ALA A N 1
ATOM 1575 C CA . ALA A 1 200 ? 17.953 14.902 -2.521 1.00 66.12 200 ALA A CA 1
ATOM 1576 C C . ALA A 1 200 ? 16.558 15.374 -2.935 1.00 66.12 200 ALA A C 1
ATOM 1578 O O . ALA A 1 200 ? 15.798 15.815 -2.081 1.00 66.12 200 ALA A O 1
ATOM 1579 N N . LEU A 1 201 ? 16.177 15.239 -4.207 1.00 69.94 201 LEU A N 1
ATOM 1580 C CA . LEU A 1 201 ? 14.851 15.607 -4.701 1.00 69.94 201 LEU A CA 1
ATOM 1581 C C . LEU A 1 201 ? 13.776 14.640 -4.192 1.00 69.94 201 LEU A C 1
ATOM 1583 O O . LEU A 1 201 ? 12.712 15.080 -3.757 1.00 69.94 201 LEU A O 1
ATOM 1587 N N . ALA A 1 202 ? 14.053 13.336 -4.178 1.00 60.84 202 ALA A N 1
ATOM 1588 C CA . ALA A 1 202 ? 13.170 12.323 -3.608 1.00 60.84 202 ALA A CA 1
ATOM 1589 C C . ALA A 1 202 ? 13.011 12.507 -2.090 1.00 60.84 202 ALA A C 1
ATOM 1591 O O . ALA A 1 202 ? 11.886 12.500 -1.584 1.00 60.84 202 ALA A O 1
ATOM 1592 N N . ALA A 1 203 ? 14.113 12.756 -1.376 1.00 62.69 203 ALA A N 1
ATOM 1593 C CA . ALA A 1 203 ? 14.114 13.081 0.045 1.00 62.69 203 ALA A CA 1
ATOM 1594 C C . ALA A 1 203 ? 13.357 14.388 0.310 1.00 62.69 203 ALA A C 1
ATOM 1596 O O . ALA A 1 203 ? 12.483 14.423 1.168 1.00 62.69 203 ALA A O 1
ATOM 1597 N N . PHE A 1 204 ? 13.604 15.441 -0.468 1.00 71.31 204 PHE A N 1
ATOM 1598 C CA . PHE A 1 204 ? 12.912 16.725 -0.361 1.00 71.31 204 PHE A CA 1
ATOM 1599 C C . PHE A 1 204 ? 11.405 16.587 -0.601 1.00 71.31 204 PHE A C 1
ATOM 1601 O O . PHE A 1 204 ? 10.607 17.152 0.145 1.00 71.31 204 PHE A O 1
ATOM 1608 N N . LEU A 1 205 ? 10.986 15.806 -1.600 1.00 67.38 205 LEU A N 1
ATOM 1609 C CA . LEU A 1 205 ? 9.572 15.520 -1.855 1.00 67.38 205 LEU A CA 1
ATOM 1610 C C . LEU A 1 205 ? 8.933 14.717 -0.714 1.00 67.38 205 LEU A C 1
ATOM 1612 O O . LEU A 1 205 ? 7.783 14.990 -0.357 1.00 67.38 205 LEU A O 1
ATOM 1616 N N . ALA A 1 206 ? 9.670 13.772 -0.123 1.00 59.66 206 ALA A N 1
ATOM 1617 C CA . ALA A 1 206 ? 9.229 13.033 1.056 1.00 59.66 206 ALA A CA 1
ATOM 1618 C C . ALA A 1 206 ? 9.087 13.961 2.279 1.00 59.66 206 ALA A C 1
ATOM 1620 O O . ALA A 1 206 ? 8.027 13.978 2.905 1.00 59.66 206 ALA A O 1
ATOM 1621 N N . PHE A 1 207 ? 10.090 14.798 2.561 1.00 64.62 207 PHE A N 1
ATOM 1622 C CA . PHE A 1 207 ? 10.091 15.764 3.666 1.00 64.62 207 PHE A CA 1
ATOM 1623 C C . PHE A 1 207 ? 9.018 16.842 3.509 1.00 64.62 207 PHE A C 1
ATOM 1625 O O . PHE A 1 207 ? 8.319 17.153 4.464 1.00 64.62 207 PHE A O 1
ATOM 1632 N N . ARG A 1 208 ? 8.810 17.383 2.304 1.00 66.75 208 ARG A N 1
ATOM 1633 C CA . ARG A 1 208 ? 7.797 18.423 2.060 1.00 66.75 208 ARG A CA 1
ATOM 1634 C C . ARG A 1 208 ? 6.374 17.937 2.345 1.00 66.75 208 ARG A C 1
ATOM 1636 O O . ARG A 1 208 ? 5.516 18.733 2.726 1.00 66.75 208 ARG A O 1
ATOM 1643 N N . LYS A 1 209 ? 6.105 16.648 2.120 1.00 59.25 209 LYS A N 1
ATOM 1644 C CA . LYS A 1 209 ? 4.819 16.022 2.462 1.00 59.25 209 LYS A CA 1
ATOM 1645 C C . LYS A 1 209 ? 4.752 15.538 3.902 1.00 59.25 209 LYS A C 1
ATOM 1647 O O . LYS A 1 209 ? 3.650 15.407 4.429 1.00 59.25 209 LYS A O 1
ATOM 1652 N N . PHE A 1 210 ? 5.896 15.317 4.536 1.00 55.25 210 PHE A N 1
ATOM 1653 C CA . PHE A 1 210 ? 5.997 15.119 5.969 1.00 55.25 210 PHE A CA 1
ATOM 1654 C C . PHE A 1 210 ? 5.865 16.478 6.668 1.00 55.25 210 PHE A C 1
ATOM 1656 O O . PHE A 1 210 ? 6.836 17.074 7.120 1.00 55.25 210 PHE A O 1
ATOM 1663 N N . LYS A 1 211 ? 4.639 17.000 6.731 1.00 54.94 211 LYS A N 1
ATOM 1664 C CA . LYS A 1 211 ? 4.299 17.978 7.760 1.00 54.94 211 LYS A CA 1
ATOM 1665 C C . LYS A 1 211 ? 3.963 17.165 9.002 1.00 54.94 211 LYS A C 1
ATOM 1667 O O . LYS A 1 211 ? 2.889 16.564 9.009 1.00 54.94 211 LYS A O 1
ATOM 1672 N N . PRO A 1 212 ? 4.847 17.077 10.011 1.00 51.44 212 PRO A N 1
ATOM 1673 C CA . PRO A 1 212 ? 4.372 16.686 11.318 1.00 51.44 212 PRO A CA 1
ATOM 1674 C C . PRO A 1 212 ? 3.351 17.758 11.700 1.00 51.44 212 PRO A C 1
ATOM 1676 O O . PRO A 1 212 ? 3.706 18.898 11.995 1.00 51.44 212 PRO A O 1
ATOM 1679 N N . GLU A 1 213 ? 2.067 17.417 11.620 1.00 50.94 213 GLU A N 1
ATOM 1680 C CA . GLU A 1 213 ? 1.124 17.943 12.594 1.00 50.94 213 GLU A CA 1
ATOM 1681 C C . GLU A 1 213 ? 1.694 17.430 13.904 1.00 50.94 213 GLU A C 1
ATOM 1683 O O . GLU A 1 213 ? 1.497 16.271 14.256 1.00 50.94 213 GLU A O 1
ATOM 1688 N N . TRP A 1 214 ? 2.565 18.224 14.531 1.00 46.56 214 TRP A N 1
ATOM 1689 C CA . TRP A 1 214 ? 2.861 18.019 15.931 1.00 46.56 214 TRP A CA 1
ATOM 1690 C C . TRP A 1 214 ? 1.482 17.990 16.546 1.00 46.56 214 TRP A C 1
ATOM 1692 O O . TRP A 1 214 ? 0.770 18.992 16.473 1.00 46.56 214 TRP A O 1
ATOM 1702 N N . ASP A 1 215 ? 1.059 16.814 17.007 1.00 44.31 215 ASP A N 1
ATOM 1703 C CA . ASP A 1 215 ? -0.063 16.778 17.908 1.00 44.31 215 ASP A CA 1
ATOM 1704 C C . ASP A 1 215 ? 0.354 17.789 18.973 1.00 44.31 215 ASP A C 1
ATOM 1706 O O . ASP A 1 215 ? 1.298 17.562 19.736 1.00 44.31 215 ASP A O 1
ATOM 1710 N N . GLU A 1 216 ? -0.347 18.915 19.017 1.00 43.50 216 GLU A N 1
ATOM 1711 C CA . GLU A 1 216 ? -0.629 19.612 20.254 1.00 43.50 216 GLU A CA 1
ATOM 1712 C C . GLU A 1 216 ? -1.433 18.629 21.123 1.00 43.50 216 GLU A C 1
ATOM 1714 O O . GLU A 1 216 ? -2.545 18.898 21.562 1.00 43.50 216 GLU A O 1
ATOM 1719 N N . LEU A 1 217 ? -0.878 17.437 21.377 1.00 44.34 217 LEU A N 1
ATOM 1720 C CA . LEU A 1 217 ? -1.111 16.675 22.572 1.00 44.34 217 LEU A CA 1
ATOM 1721 C C . LEU A 1 217 ? -0.499 17.559 23.642 1.00 44.34 217 LEU A C 1
ATOM 1723 O O . LEU A 1 217 ? 0.669 17.420 23.996 1.00 44.34 217 LEU A O 1
ATOM 1727 N N . TYR A 1 218 ? -1.292 18.562 24.016 1.00 47.69 218 TYR A N 1
ATOM 1728 C CA . TYR A 1 218 ? -1.376 19.115 25.338 1.00 47.69 218 TYR A CA 1
ATOM 1729 C C . TYR A 1 218 ? -0.042 18.979 26.072 1.00 47.69 218 TYR A C 1
ATOM 1731 O O . TYR A 1 218 ? 0.130 18.130 26.948 1.00 47.69 218 TYR A O 1
ATOM 1739 N N . LEU A 1 219 ? 0.890 19.888 25.769 1.00 45.16 219 LEU A N 1
ATOM 1740 C CA . LEU A 1 219 ? 1.708 20.458 26.833 1.00 45.16 219 LEU A CA 1
ATOM 1741 C C . LEU A 1 219 ? 0.736 21.208 27.756 1.00 45.16 219 LEU A C 1
ATOM 1743 O O . LEU A 1 219 ? 0.713 22.434 27.810 1.00 45.16 219 LEU A O 1
ATOM 1747 N N . GLU A 1 220 ? -0.141 20.451 28.418 1.00 47.44 220 GLU A N 1
ATOM 1748 C CA . GLU A 1 220 ? -0.904 20.921 29.548 1.00 47.44 220 GLU A CA 1
ATOM 1749 C C . GLU A 1 220 ? 0.153 21.391 30.541 1.00 47.44 220 GLU A C 1
ATOM 1751 O O . GLU A 1 220 ? 1.035 20.599 30.910 1.00 47.44 220 GLU A O 1
ATOM 1756 N N . PRO A 1 221 ? 0.131 22.674 30.942 1.00 48.50 221 PRO A N 1
ATOM 1757 C CA . PRO A 1 221 ? 0.929 23.096 32.081 1.00 48.50 221 PRO A CA 1
ATOM 1758 C C . PRO A 1 221 ? 0.608 22.112 33.199 1.00 48.50 221 PRO A C 1
ATOM 1760 O O . PRO A 1 221 ? -0.571 21.840 33.393 1.00 48.50 221 PRO A O 1
ATOM 1763 N N . HIS A 1 222 ? 1.629 21.532 33.844 1.00 42.19 222 HIS A N 1
ATOM 1764 C CA . HIS A 1 222 ? 1.482 20.511 34.886 1.00 42.19 222 HIS A CA 1
ATOM 1765 C C . HIS A 1 222 ? 0.357 20.883 35.861 1.00 42.19 222 HIS A C 1
ATOM 1767 O O . HIS A 1 222 ? 0.575 21.587 36.847 1.00 42.19 222 HIS A O 1
ATOM 1773 N N . SER A 1 223 ? -0.856 20.425 35.571 1.00 47.06 223 SER A N 1
ATOM 1774 C CA . SER A 1 223 ? -1.984 20.511 36.467 1.00 47.06 223 SER A CA 1
ATOM 1775 C C . SER A 1 223 ? -1.895 19.263 37.325 1.00 47.06 223 SER A C 1
ATOM 1777 O O . SER A 1 223 ? -1.503 18.181 36.878 1.00 47.06 223 SER A O 1
ATOM 1779 N N . GLN A 1 224 ? -2.117 19.451 38.617 1.00 44.44 224 GLN A N 1
ATOM 1780 C CA . GLN A 1 224 ? -1.981 18.392 39.602 1.00 44.44 224 GLN A CA 1
ATOM 1781 C C . GLN A 1 224 ? -2.821 17.182 39.159 1.00 44.44 224 GLN A C 1
ATOM 1783 O O . GLN A 1 224 ? -3.974 17.338 38.780 1.00 44.44 224 GLN A O 1
ATOM 1788 N N . LEU A 1 225 ? -2.249 15.974 39.211 1.00 49.84 225 LEU A N 1
ATOM 1789 C CA . LEU A 1 225 ? -2.824 14.708 38.707 1.00 49.84 225 LEU A CA 1
ATOM 1790 C C . LEU A 1 225 ? -4.296 14.442 39.097 1.00 49.84 225 LEU A C 1
ATOM 1792 O O . LEU A 1 225 ? -4.976 13.647 38.451 1.00 49.84 225 LEU A O 1
ATOM 1796 N N . ILE A 1 226 ? -4.783 15.098 40.150 1.00 52.31 226 ILE A N 1
ATOM 1797 C CA . ILE A 1 226 ? -6.149 14.995 40.659 1.00 52.31 226 ILE A CA 1
ATOM 1798 C C . ILE A 1 226 ? -7.158 15.675 39.715 1.00 52.31 226 ILE A C 1
ATOM 1800 O O . ILE A 1 226 ? -8.210 15.091 39.460 1.00 52.31 226 ILE A O 1
ATOM 1804 N N . THR A 1 227 ? -6.850 16.846 39.140 1.00 51.31 227 THR A N 1
ATOM 1805 C CA . THR A 1 227 ? -7.770 17.532 38.208 1.00 51.31 227 THR A CA 1
ATOM 1806 C C . THR A 1 227 ? -7.874 16.800 36.872 1.00 51.31 227 THR A C 1
ATOM 1808 O O . THR A 1 227 ? -8.979 16.593 36.376 1.00 51.31 227 THR A O 1
ATOM 1811 N N . LYS A 1 228 ? -6.758 16.280 36.345 1.00 55.69 228 LYS A N 1
ATOM 1812 C CA . LYS A 1 228 ? -6.737 15.576 35.050 1.00 55.69 228 LYS A CA 1
ATOM 1813 C C . LYS A 1 228 ? -7.627 14.325 35.011 1.00 55.69 228 LYS A C 1
ATOM 1815 O O . LYS A 1 228 ? -8.316 14.085 34.025 1.00 55.69 228 LYS A O 1
ATOM 1820 N N . ARG A 1 229 ? -7.668 13.539 36.095 1.00 58.69 229 ARG A N 1
ATOM 1821 C CA . ARG A 1 229 ? -8.513 12.331 36.170 1.00 58.69 229 ARG A CA 1
ATOM 1822 C C . ARG A 1 229 ? -10.010 12.665 36.192 1.00 58.69 229 ARG A C 1
ATOM 1824 O O . ARG A 1 229 ? -10.810 11.894 35.665 1.00 58.69 229 ARG A O 1
ATOM 1831 N N . TYR A 1 230 ? -10.381 13.794 36.796 1.00 60.62 230 TYR A N 1
ATOM 1832 C CA . TYR A 1 230 ? -11.764 14.266 36.834 1.00 60.62 230 TYR A CA 1
ATOM 1833 C C . TYR A 1 230 ? -12.216 14.756 35.450 1.00 60.62 230 TYR A C 1
ATOM 1835 O O . TYR A 1 230 ? -13.274 14.347 34.970 1.00 60.62 230 TYR A O 1
ATOM 1843 N N . ASP A 1 231 ? -11.361 15.515 34.761 1.00 66.81 231 ASP A N 1
ATOM 1844 C CA . ASP A 1 231 ? -11.626 16.007 33.405 1.00 66.81 231 ASP A CA 1
ATOM 1845 C C . ASP A 1 231 ? -11.748 14.858 32.390 1.00 66.81 231 ASP A C 1
ATOM 1847 O O . ASP A 1 231 ? -12.683 14.829 31.588 1.00 66.81 231 ASP A O 1
ATOM 1851 N N . GLU A 1 232 ? -10.879 13.844 32.466 1.00 73.81 232 GLU A N 1
ATOM 1852 C CA . GLU A 1 232 ? -10.978 12.649 31.615 1.00 73.81 232 GLU A CA 1
ATOM 1853 C C . GLU A 1 232 ? -12.280 11.867 31.846 1.00 73.81 232 GLU A C 1
ATOM 1855 O O . GLU A 1 232 ? -12.885 11.369 30.893 1.00 73.81 232 GLU A O 1
ATOM 1860 N N . LEU A 1 233 ? -12.740 11.738 33.095 1.00 75.88 233 LEU A N 1
ATOM 1861 C CA . LEU A 1 233 ? -14.007 11.068 33.402 1.00 75.88 233 LEU A CA 1
ATOM 1862 C C . LEU A 1 233 ? -15.204 11.838 32.834 1.00 75.88 233 LEU A C 1
ATOM 1864 O O . LEU A 1 233 ? -16.082 11.209 32.242 1.00 75.88 233 LEU A O 1
ATOM 1868 N N . ILE A 1 234 ? -15.217 13.169 32.948 1.00 78.56 234 ILE A N 1
ATOM 1869 C CA . ILE A 1 234 ? -16.276 14.021 32.384 1.00 78.56 234 ILE A CA 1
ATOM 1870 C C . ILE A 1 234 ? -16.307 13.900 30.861 1.00 78.56 234 ILE A C 1
ATOM 1872 O O . ILE A 1 234 ? -17.363 13.630 30.289 1.00 78.56 234 ILE A O 1
ATOM 1876 N N . VAL A 1 235 ? -15.153 14.026 30.200 1.00 82.00 235 VAL A N 1
ATOM 1877 C CA . VAL A 1 235 ? -15.056 13.928 28.735 1.00 82.00 235 VAL A CA 1
ATOM 1878 C C .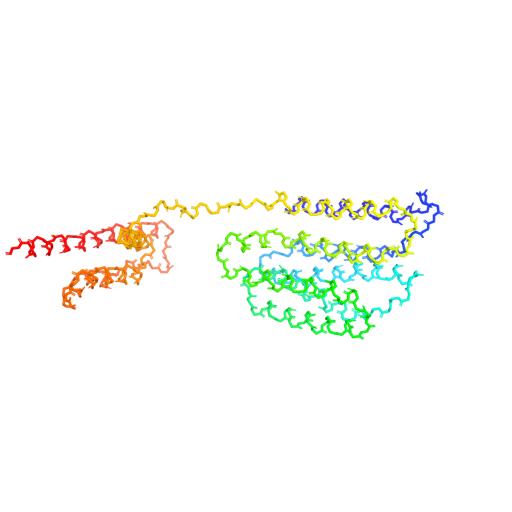 VAL A 1 235 ? -15.526 12.556 28.245 1.00 82.00 235 VAL A C 1
ATOM 1880 O O . VAL A 1 235 ? -16.274 12.458 27.267 1.00 82.00 235 VAL A O 1
ATOM 1883 N N . ASN A 1 236 ? -15.140 11.485 28.942 1.00 83.31 236 ASN A N 1
ATOM 1884 C CA . ASN A 1 236 ? -15.581 10.131 28.614 1.00 83.31 236 ASN A CA 1
ATOM 1885 C C . ASN A 1 236 ? -17.091 9.950 28.820 1.00 83.31 236 ASN A C 1
ATOM 1887 O O . ASN A 1 236 ? -17.750 9.333 27.979 1.00 83.31 236 ASN A O 1
ATOM 1891 N N . LEU A 1 237 ? -17.653 10.511 29.893 1.00 85.94 237 LEU A N 1
ATOM 1892 C CA . LEU A 1 237 ? -19.086 10.461 30.176 1.00 85.94 237 LEU A CA 1
ATOM 1893 C C . LEU A 1 237 ? -19.897 11.224 29.115 1.00 85.94 237 LEU A C 1
ATOM 1895 O O . LEU A 1 237 ? -20.882 10.692 28.599 1.00 85.94 237 LEU A O 1
ATOM 1899 N N . ASP A 1 238 ? -19.456 12.422 28.729 1.00 83.50 238 ASP A N 1
ATOM 1900 C CA . ASP A 1 238 ? -20.095 13.236 27.689 1.00 83.50 238 ASP A CA 1
ATOM 1901 C C . ASP A 1 238 ? -20.029 12.564 26.315 1.00 83.50 238 ASP A C 1
ATOM 1903 O O . ASP A 1 238 ? -21.011 12.541 25.562 1.00 83.50 238 ASP A O 1
ATOM 1907 N N . SER A 1 239 ? -18.885 11.967 25.979 1.00 87.81 239 SER A N 1
ATOM 1908 C CA . SER A 1 239 ? -18.723 11.178 24.756 1.00 87.81 239 SER A CA 1
ATOM 1909 C C . SER A 1 239 ? -19.667 9.971 24.744 1.00 87.81 239 SER A C 1
ATOM 1911 O O . SER A 1 239 ? -20.399 9.751 23.772 1.00 87.81 239 SER A O 1
ATOM 1913 N N . ALA A 1 240 ? -19.739 9.231 25.854 1.00 86.50 240 ALA A N 1
ATOM 1914 C CA . ALA A 1 240 ? -20.623 8.081 26.001 1.00 86.50 240 ALA A CA 1
ATOM 1915 C C . ALA A 1 240 ? -22.109 8.472 25.915 1.00 86.50 240 ALA A C 1
ATOM 1917 O O . ALA A 1 240 ? -22.889 7.804 25.230 1.00 86.50 240 ALA A O 1
ATOM 1918 N N . ALA A 1 241 ? -22.504 9.588 26.534 1.00 87.56 241 ALA A N 1
ATOM 1919 C CA . ALA A 1 241 ? -23.861 10.125 26.460 1.00 87.56 241 ALA A CA 1
ATOM 1920 C C . ALA A 1 241 ? -24.235 10.526 25.024 1.00 87.56 241 ALA A C 1
ATOM 1922 O O . ALA A 1 241 ? -25.323 10.197 24.538 1.00 87.56 241 ALA A O 1
ATOM 1923 N N . ASN A 1 242 ? -23.320 11.182 24.306 1.00 88.19 242 ASN A N 1
ATOM 1924 C CA . ASN A 1 242 ? -23.519 11.548 22.906 1.00 88.19 242 ASN A CA 1
ATOM 1925 C C . ASN A 1 242 ? -23.643 10.319 21.995 1.00 88.19 242 ASN A C 1
ATOM 1927 O O . ASN A 1 242 ? -24.520 10.288 21.123 1.00 88.19 242 ASN A O 1
ATOM 1931 N N . ASN A 1 243 ? -22.818 9.294 22.214 1.00 87.81 243 ASN A N 1
ATOM 1932 C CA . ASN A 1 243 ? -22.877 8.039 21.465 1.00 87.81 243 ASN A CA 1
ATOM 1933 C C . ASN A 1 243 ? -24.176 7.276 21.726 1.00 87.81 243 ASN A C 1
ATOM 1935 O O . ASN A 1 243 ? -24.814 6.828 20.771 1.00 87.81 243 ASN A O 1
ATOM 1939 N N . PHE A 1 244 ? -24.636 7.214 22.977 1.00 91.88 244 PHE A N 1
ATOM 1940 C CA . PHE A 1 244 ? -25.938 6.641 23.305 1.00 91.88 244 PHE A CA 1
ATOM 1941 C C . PHE A 1 244 ? -27.065 7.383 22.579 1.00 91.88 244 PHE A C 1
ATOM 1943 O O . PHE A 1 244 ? -27.894 6.759 21.922 1.00 91.88 244 PHE A O 1
ATOM 1950 N N . VAL A 1 245 ? -27.083 8.719 22.603 1.00 90.50 245 VAL A N 1
ATOM 1951 C CA . VAL A 1 245 ? -28.128 9.503 21.920 1.00 90.50 245 VAL A CA 1
ATOM 1952 C C . VAL A 1 245 ? -28.134 9.248 20.414 1.00 90.50 245 VAL A C 1
ATOM 1954 O O . VAL A 1 245 ? -29.212 9.076 19.840 1.00 90.50 245 VAL A O 1
ATOM 1957 N N . ARG A 1 246 ? -26.960 9.217 19.776 1.00 85.25 246 ARG A N 1
ATOM 1958 C CA . ARG A 1 246 ? -26.833 9.079 18.317 1.00 85.25 246 ARG A CA 1
ATOM 1959 C C . ARG A 1 246 ? -27.059 7.655 17.824 1.00 85.25 246 ARG A C 1
ATOM 1961 O O . ARG A 1 246 ? -27.771 7.477 16.845 1.00 85.25 246 ARG A O 1
ATOM 1968 N N . TYR A 1 247 ? -26.479 6.665 18.492 1.00 87.12 247 TYR A N 1
ATOM 1969 C CA . TYR A 1 247 ? -26.385 5.296 17.978 1.00 87.12 247 TYR A CA 1
ATOM 1970 C C . TYR A 1 247 ? -27.115 4.258 18.835 1.00 87.12 247 TYR A C 1
ATOM 1972 O O . TYR A 1 247 ? -27.265 3.122 18.401 1.00 87.12 247 TYR A O 1
ATOM 1980 N N . GLY A 1 248 ? -27.583 4.625 20.030 1.00 85.12 248 GLY A N 1
ATOM 1981 C CA . GLY A 1 248 ? -28.239 3.692 20.950 1.00 85.12 248 GLY A CA 1
ATOM 1982 C C . GLY A 1 248 ? -27.275 2.744 21.664 1.00 85.12 248 GLY A C 1
ATOM 1983 O O . GLY A 1 248 ? -27.730 1.790 22.291 1.00 85.12 248 GLY A O 1
ATOM 1984 N N . ASP A 1 249 ? -25.963 2.993 21.595 1.00 88.38 249 ASP A N 1
ATOM 1985 C CA . ASP A 1 249 ? -24.969 2.175 22.290 1.00 88.38 249 ASP A CA 1
ATOM 1986 C C . ASP A 1 249 ? -25.044 2.408 23.804 1.00 88.38 249 ASP A C 1
ATOM 1988 O O . ASP A 1 249 ? -24.776 3.501 24.306 1.00 88.38 249 ASP A O 1
ATOM 1992 N N . LYS A 1 250 ? -25.453 1.365 24.528 1.00 91.19 250 LYS A N 1
ATOM 1993 C CA . LYS A 1 250 ? -25.613 1.385 25.982 1.00 91.19 250 LYS A CA 1
ATOM 1994 C C . LYS A 1 250 ? -24.337 1.012 26.718 1.00 91.19 250 LYS A C 1
ATOM 1996 O O . LYS A 1 250 ? -24.159 1.452 27.847 1.00 91.19 250 LYS A O 1
ATOM 2001 N N . ALA A 1 251 ? -23.492 0.166 26.130 1.00 87.62 251 ALA A N 1
ATOM 2002 C CA . ALA A 1 251 ? -22.439 -0.525 26.871 1.00 87.62 251 ALA A CA 1
ATOM 2003 C C . ALA A 1 251 ? -21.422 0.470 27.436 1.00 87.62 251 ALA A C 1
ATOM 2005 O O . ALA A 1 251 ? -21.105 0.439 28.624 1.00 87.62 251 ALA A O 1
ATOM 2006 N N . ILE A 1 252 ? -20.991 1.408 26.591 1.00 86.94 252 ILE A N 1
ATOM 2007 C CA . ILE A 1 252 ? -20.022 2.444 26.956 1.00 86.94 252 ILE A CA 1
ATOM 2008 C C . ILE A 1 252 ? -20.607 3.370 28.029 1.00 86.94 252 ILE A C 1
ATOM 2010 O O . ILE A 1 252 ? -19.957 3.643 29.033 1.00 86.94 252 ILE A O 1
ATOM 2014 N N . LEU A 1 253 ? -21.860 3.801 27.860 1.00 89.75 253 LEU A N 1
ATOM 2015 C CA . LEU A 1 253 ? -22.534 4.673 28.822 1.00 89.75 253 LEU A CA 1
ATOM 2016 C C . LEU A 1 253 ? -22.686 4.003 30.193 1.00 89.75 253 LEU A C 1
ATOM 2018 O O . LEU A 1 253 ? -22.372 4.615 31.210 1.00 89.75 253 LEU A O 1
ATOM 2022 N N . VAL A 1 254 ? -23.125 2.744 30.219 1.00 90.44 254 VAL A N 1
ATOM 2023 C CA . VAL A 1 254 ? -23.266 1.958 31.452 1.00 90.44 254 VAL A CA 1
ATOM 2024 C C . VAL A 1 254 ? -21.917 1.810 32.153 1.00 90.44 254 VAL A C 1
ATOM 2026 O O . VAL A 1 254 ? -21.841 2.029 33.360 1.00 90.44 254 VAL A O 1
ATOM 2029 N N . ALA A 1 255 ? -20.848 1.499 31.418 1.00 88.94 255 ALA A N 1
ATOM 2030 C CA . ALA A 1 255 ? -19.512 1.357 31.988 1.00 88.94 255 ALA A CA 1
ATOM 2031 C C . ALA A 1 255 ? -18.991 2.675 32.590 1.00 88.94 255 ALA A C 1
ATOM 2033 O O . ALA A 1 255 ? -18.493 2.679 33.716 1.00 88.94 255 ALA A O 1
ATOM 2034 N N . C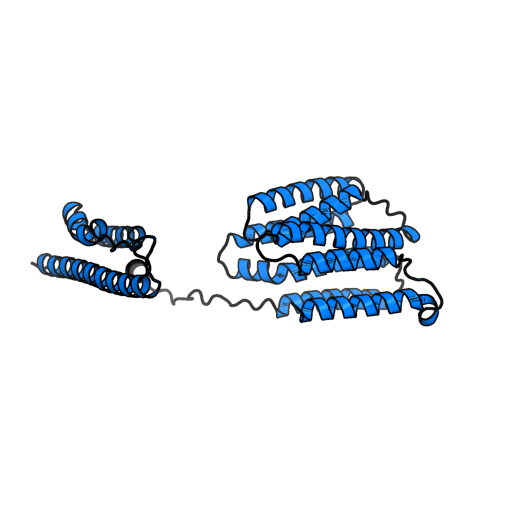YS A 1 256 ? -19.148 3.797 31.878 1.00 87.50 256 CYS A N 1
ATOM 2035 C CA . CYS A 1 256 ? -18.723 5.114 32.357 1.00 87.50 256 CYS A CA 1
ATOM 2036 C C . CYS A 1 256 ? -19.496 5.552 33.607 1.00 87.50 256 CYS A C 1
ATOM 2038 O O . CYS A 1 256 ? -18.874 5.984 34.574 1.00 87.50 256 CYS A O 1
ATOM 2040 N N . ILE A 1 257 ? -20.826 5.394 33.617 1.00 88.62 257 ILE A N 1
ATOM 2041 C CA . ILE A 1 257 ? -21.656 5.705 34.792 1.00 88.62 257 ILE A CA 1
ATOM 2042 C C . ILE A 1 257 ? -21.271 4.800 35.965 1.00 88.62 257 ILE A C 1
ATOM 2044 O O . ILE A 1 257 ? -21.106 5.288 37.078 1.00 88.62 257 ILE A O 1
ATOM 2048 N N . SER A 1 258 ? -21.071 3.500 35.717 1.00 89.00 258 SER A N 1
ATOM 2049 C CA . SER A 1 258 ? -20.720 2.559 36.785 1.00 89.00 258 SER A CA 1
ATOM 2050 C C . SER A 1 258 ? -19.406 2.918 37.448 1.00 89.00 258 SER A C 1
ATOM 2052 O O . SER A 1 258 ? -19.317 2.958 38.670 1.00 89.00 258 SER A O 1
ATOM 2054 N N . LYS A 1 259 ? -18.393 3.225 36.635 1.00 87.12 259 LYS A N 1
ATOM 2055 C CA . LYS A 1 259 ? -17.088 3.648 37.130 1.00 87.12 259 LYS A CA 1
ATOM 2056 C C . LYS A 1 259 ? -17.192 4.944 37.934 1.00 87.12 259 LYS A C 1
ATOM 2058 O O . LYS A 1 259 ? -16.632 5.009 39.017 1.00 87.12 259 LYS A O 1
ATOM 2063 N N . ALA A 1 260 ? -17.924 5.939 37.431 1.00 85.19 260 ALA A N 1
ATOM 2064 C CA . ALA A 1 260 ? -18.083 7.222 38.113 1.00 85.19 260 ALA A CA 1
ATOM 2065 C C . ALA A 1 260 ? -18.781 7.083 39.477 1.00 85.19 260 ALA A C 1
ATOM 2067 O O . ALA A 1 260 ? -18.357 7.713 40.441 1.00 85.19 260 ALA A O 1
ATOM 2068 N N . LEU A 1 261 ? -19.817 6.244 39.575 1.00 86.44 261 LEU A N 1
ATOM 2069 C CA . LEU A 1 261 ? -20.547 6.026 40.827 1.00 86.44 261 LEU A CA 1
ATOM 2070 C C . LEU A 1 261 ? -19.753 5.188 41.832 1.00 86.44 261 LEU A C 1
ATOM 2072 O O . LEU A 1 261 ? -19.730 5.520 43.012 1.00 86.44 261 LEU A O 1
ATOM 2076 N N . LEU A 1 262 ? -19.050 4.150 41.376 1.00 85.56 262 LEU A N 1
ATOM 2077 C CA . LEU A 1 262 ? -18.172 3.362 42.245 1.00 85.56 262 LEU A CA 1
ATOM 2078 C C . LEU A 1 262 ? -16.994 4.196 42.766 1.00 85.56 262 LEU A C 1
ATOM 2080 O O . LEU A 1 262 ? -16.689 4.134 43.954 1.00 85.56 262 LEU A O 1
ATOM 2084 N N . ASP A 1 263 ? -16.377 5.020 41.910 1.00 83.25 263 ASP A N 1
ATOM 2085 C CA . ASP A 1 263 ? -15.312 5.951 42.313 1.00 83.25 263 ASP A CA 1
ATOM 2086 C C . ASP A 1 263 ? -15.834 7.002 43.322 1.00 83.25 263 ASP A C 1
ATOM 2088 O O . ASP A 1 263 ? -15.065 7.487 44.151 1.00 83.25 263 ASP A O 1
ATOM 2092 N N . ALA A 1 264 ? -17.133 7.325 43.291 1.00 80.69 264 ALA A N 1
ATOM 2093 C CA . ALA A 1 264 ? -17.802 8.215 44.244 1.00 80.69 264 ALA A CA 1
ATOM 2094 C C . ALA A 1 264 ? -18.309 7.510 45.523 1.00 80.69 264 ALA A C 1
ATOM 2096 O O . ALA A 1 264 ? -18.889 8.168 46.383 1.00 80.69 264 ALA A O 1
ATOM 2097 N N . GLY A 1 265 ? -18.085 6.198 45.672 1.00 84.94 265 GLY A N 1
ATOM 2098 C CA . GLY A 1 265 ? -18.422 5.442 46.885 1.00 84.94 265 GLY A CA 1
ATOM 2099 C C . GLY A 1 265 ? -19.864 4.934 46.972 1.00 84.94 265 GLY A C 1
ATOM 2100 O O . GLY A 1 265 ? -20.287 4.528 48.052 1.00 84.94 265 GLY A O 1
ATOM 2101 N N . TYR A 1 266 ? -20.615 4.932 45.867 1.00 86.12 266 TYR A N 1
ATOM 2102 C CA . TYR A 1 266 ? -21.985 4.413 45.842 1.00 86.12 266 TYR A CA 1
ATOM 2103 C C . TYR A 1 266 ? -22.025 2.891 46.027 1.00 86.12 266 TYR A C 1
ATOM 2105 O O . TYR A 1 266 ? -21.184 2.153 45.502 1.00 86.12 266 TYR A O 1
ATOM 2113 N N . ASN A 1 267 ? -23.058 2.411 46.718 1.00 88.25 267 ASN A N 1
ATOM 2114 C CA . ASN A 1 267 ? -23.277 0.982 46.940 1.00 88.25 267 ASN A CA 1
ATOM 2115 C C . ASN A 1 267 ? -23.848 0.289 45.690 1.00 88.25 267 ASN A C 1
ATOM 2117 O O . ASN A 1 267 ? -24.499 0.910 44.850 1.00 88.25 267 ASN A O 1
ATOM 2121 N N . GLU A 1 268 ? -23.702 -1.038 45.593 1.00 85.00 268 GLU A N 1
ATOM 2122 C CA . GLU A 1 268 ? -24.196 -1.825 44.444 1.00 85.00 268 GLU A CA 1
ATOM 2123 C C . GLU A 1 268 ? -25.698 -1.634 44.162 1.00 85.00 268 GLU A C 1
ATOM 2125 O O . GLU A 1 268 ? -26.127 -1.656 43.006 1.00 85.00 268 GLU A O 1
ATOM 2130 N N . LYS A 1 269 ? -26.508 -1.419 45.208 1.00 85.88 269 LYS A N 1
ATOM 2131 C CA . LYS A 1 269 ? -27.952 -1.170 45.071 1.00 85.88 269 LYS A CA 1
ATOM 2132 C C . LYS A 1 269 ? -28.241 0.181 44.416 1.00 85.88 269 LYS A C 1
ATOM 2134 O O . LYS A 1 269 ? -29.022 0.243 43.472 1.00 85.88 269 LYS A O 1
ATOM 2139 N N . GLU A 1 270 ? -27.571 1.235 44.868 1.00 83.50 270 GLU A N 1
ATOM 2140 C CA . GLU A 1 270 ? -27.723 2.592 44.329 1.00 83.50 270 GLU A CA 1
ATOM 2141 C C . GLU A 1 270 ? -27.199 2.671 42.888 1.00 83.50 270 GLU A C 1
ATOM 2143 O O . GLU A 1 270 ? -27.810 3.291 42.016 1.00 83.50 270 GLU A O 1
ATOM 2148 N N . LEU A 1 271 ? -26.101 1.962 42.611 1.00 86.81 271 LEU A N 1
ATOM 2149 C CA . LEU A 1 271 ? -25.560 1.774 41.270 1.00 86.81 271 LEU A CA 1
ATOM 2150 C C . LEU A 1 271 ? -26.594 1.127 40.334 1.00 86.81 271 LEU A C 1
ATOM 2152 O O . LEU A 1 271 ? -26.823 1.611 39.220 1.00 86.81 271 LEU A O 1
ATOM 2156 N N . ALA A 1 272 ? -27.234 0.041 40.776 1.00 86.06 272 ALA A N 1
ATOM 2157 C CA . ALA A 1 272 ? -28.248 -0.649 39.988 1.00 86.06 272 ALA A CA 1
ATOM 2158 C C . ALA A 1 272 ? -29.449 0.263 39.692 1.00 86.06 272 ALA A C 1
ATOM 2160 O O . ALA A 1 272 ? -29.906 0.314 38.548 1.00 86.06 272 ALA A O 1
ATOM 2161 N N . GLU A 1 273 ? -29.919 1.026 40.680 1.00 86.69 273 GLU A N 1
ATOM 2162 C CA . GLU A 1 273 ? -31.020 1.984 40.522 1.00 86.69 273 GLU A CA 1
ATOM 2163 C C . GLU A 1 273 ? -30.683 3.122 39.549 1.00 86.69 273 GLU A C 1
ATOM 2165 O O . GLU A 1 273 ? -31.520 3.503 38.721 1.00 86.69 273 GLU A O 1
ATOM 2170 N N . ALA A 1 274 ? -29.450 3.631 39.585 1.00 84.38 274 ALA A N 1
ATOM 2171 C CA . ALA A 1 274 ? -28.999 4.700 38.698 1.00 84.38 274 ALA A CA 1
ATOM 2172 C C . ALA A 1 274 ? -28.929 4.262 37.224 1.00 84.38 274 ALA A C 1
ATOM 2174 O O . ALA A 1 274 ? -29.253 5.039 36.320 1.00 84.38 274 ALA A O 1
ATOM 2175 N N . ILE A 1 275 ? -28.529 3.014 36.962 1.00 89.25 275 ILE A N 1
ATOM 2176 C CA . ILE A 1 275 ? -28.293 2.500 35.602 1.00 89.25 275 ILE A CA 1
ATOM 2177 C C . ILE A 1 275 ? -29.541 1.807 35.026 1.00 89.25 275 ILE A C 1
ATOM 2179 O O . ILE A 1 275 ? -29.714 1.753 33.801 1.00 89.25 275 ILE A O 1
ATOM 2183 N N . TYR A 1 276 ? -30.467 1.352 35.875 1.00 88.25 276 TYR A N 1
ATOM 2184 C CA . TYR A 1 276 ? -31.724 0.699 35.485 1.00 88.25 276 TYR A CA 1
ATOM 2185 C C . TYR A 1 276 ? -32.457 1.366 34.299 1.00 88.25 276 TYR A C 1
ATOM 2187 O O . TYR A 1 276 ? -32.867 0.644 33.379 1.00 88.25 276 TYR A O 1
ATOM 2195 N N . PRO A 1 277 ? -32.582 2.712 34.219 1.00 88.19 277 PRO A N 1
ATOM 2196 C CA . PRO A 1 277 ? -33.251 3.373 33.099 1.00 88.19 277 PRO A CA 1
ATOM 2197 C C . PRO A 1 277 ? -32.581 3.137 31.737 1.00 88.19 277 PRO A C 1
ATOM 2199 O O . PRO A 1 277 ? -33.273 3.097 30.721 1.00 88.19 277 PRO A O 1
ATOM 2202 N N . VAL A 1 278 ? -31.254 2.981 31.693 1.00 89.31 278 VAL A N 1
ATOM 2203 C CA . VAL A 1 278 ? -30.494 2.742 30.450 1.00 89.31 278 VAL A CA 1
ATOM 2204 C C . VAL A 1 278 ? -30.584 1.285 30.033 1.00 89.31 278 VAL A C 1
ATOM 2206 O O . VAL A 1 278 ? -30.814 0.989 28.857 1.00 89.31 278 VAL A O 1
ATOM 2209 N N . VAL A 1 279 ? -30.421 0.369 30.989 1.00 88.12 279 VAL A N 1
ATOM 2210 C CA . VAL A 1 279 ? -30.412 -1.074 30.713 1.00 88.12 279 VAL A CA 1
ATOM 2211 C C . VAL A 1 279 ? -31.750 -1.499 30.116 1.00 88.12 279 VAL A C 1
ATOM 2213 O O . VAL A 1 279 ? -31.775 -2.096 29.036 1.00 88.12 279 VAL A O 1
ATOM 2216 N N . ASN A 1 280 ? -32.856 -1.084 30.740 1.00 87.88 280 ASN A N 1
ATOM 2217 C CA . ASN A 1 280 ? -34.211 -1.457 30.322 1.00 87.88 280 ASN A CA 1
ATOM 2218 C C . ASN A 1 280 ? -34.764 -0.657 29.141 1.00 87.88 280 ASN A C 1
ATOM 2220 O O . ASN A 1 280 ? -35.852 -0.947 28.643 1.00 87.88 280 ASN A O 1
ATOM 2224 N N . TYR A 1 281 ? -34.041 0.354 28.664 1.00 89.88 281 TYR A N 1
ATOM 2225 C CA . TYR A 1 281 ? -34.492 1.137 27.526 1.00 89.88 281 TYR A CA 1
ATOM 2226 C C . TYR A 1 281 ? -34.384 0.349 26.216 1.00 89.88 281 TYR A C 1
ATOM 2228 O O . TYR A 1 281 ? -33.292 -0.035 25.826 1.00 89.88 281 TYR A O 1
ATOM 2236 N N . CYS A 1 282 ? -35.469 0.184 25.462 1.00 87.81 282 CYS A N 1
ATOM 2237 C CA . CYS A 1 282 ? -35.406 -0.374 24.107 1.00 87.81 282 CYS A CA 1
ATOM 2238 C C . CYS A 1 282 ? -35.902 0.631 23.060 1.00 87.81 282 CYS A C 1
ATOM 2240 O O . CYS A 1 282 ? -36.953 1.278 23.217 1.00 87.81 282 CYS A O 1
ATOM 2242 N N . ASP A 1 283 ? -35.134 0.749 21.976 1.00 90.44 283 ASP A N 1
ATOM 2243 C CA . ASP A 1 283 ? -35.514 1.527 20.802 1.00 90.44 283 ASP A CA 1
ATOM 2244 C C . ASP A 1 283 ? -36.750 0.933 20.128 1.00 90.44 283 ASP A C 1
ATOM 2246 O O . ASP A 1 283 ? -37.017 -0.268 20.200 1.00 90.44 283 ASP A O 1
ATOM 2250 N N . ILE A 1 284 ? -37.516 1.793 19.457 1.00 88.31 284 ILE A N 1
ATOM 2251 C CA . ILE A 1 284 ? -38.598 1.331 18.588 1.00 88.31 284 ILE A CA 1
ATOM 2252 C C . ILE A 1 284 ? -37.944 0.699 17.364 1.00 88.31 284 ILE A C 1
ATOM 2254 O O . ILE A 1 284 ? -37.189 1.370 16.653 1.00 88.31 284 ILE A O 1
ATOM 2258 N N . THR A 1 285 ? -38.230 -0.578 17.124 1.00 87.12 285 THR A N 1
ATOM 2259 C CA . THR A 1 285 ? -37.772 -1.281 15.929 1.00 87.12 285 THR A CA 1
ATOM 2260 C C . THR A 1 285 ? -38.546 -0.788 14.711 1.00 87.12 285 THR A C 1
ATOM 2262 O O . THR A 1 285 ? -39.761 -0.591 14.751 1.00 87.12 285 THR A O 1
ATOM 2265 N N . THR A 1 286 ? -37.835 -0.558 13.609 1.00 85.50 286 THR A N 1
ATOM 2266 C CA . THR A 1 286 ? -38.477 -0.281 12.321 1.00 85.50 286 THR A CA 1
ATOM 2267 C C . THR A 1 286 ? -38.769 -1.606 11.617 1.00 85.50 286 THR A C 1
ATOM 2269 O O . THR A 1 286 ? -37.906 -2.488 11.612 1.00 85.50 286 THR A O 1
ATOM 2272 N N . PRO A 1 287 ? -39.964 -1.792 11.026 1.00 82.19 287 PRO A N 1
ATOM 2273 C CA . PRO A 1 287 ? -40.243 -2.986 10.243 1.00 82.19 287 PRO A CA 1
ATOM 2274 C C . PRO A 1 287 ? -39.307 -3.053 9.031 1.00 82.19 287 PRO A C 1
ATOM 2276 O O . PRO A 1 287 ? -38.900 -2.025 8.477 1.00 82.19 287 PRO A O 1
ATOM 2279 N N . ILE A 1 288 ? -38.975 -4.277 8.610 1.00 79.31 288 ILE A N 1
ATOM 2280 C CA . ILE A 1 288 ? -38.013 -4.549 7.526 1.00 79.31 288 ILE A CA 1
ATOM 2281 C C . ILE A 1 288 ? -38.436 -3.835 6.228 1.00 79.31 288 ILE A C 1
ATOM 2283 O O . ILE A 1 288 ? -37.598 -3.276 5.519 1.00 79.31 288 ILE A O 1
ATOM 2287 N N . LEU A 1 289 ? -39.746 -3.782 5.971 1.00 81.50 289 LEU A N 1
ATOM 2288 C CA . LEU A 1 289 ? -40.380 -3.109 4.837 1.00 81.50 289 LEU A CA 1
ATOM 2289 C C . LEU A 1 289 ? -40.948 -1.738 5.243 1.00 81.50 289 LEU A C 1
ATOM 2291 O O . LEU A 1 289 ? -42.149 -1.512 5.163 1.00 81.50 289 LEU A O 1
ATOM 2295 N N . SER A 1 290 ? -40.088 -0.836 5.713 1.00 83.00 290 SER A N 1
ATOM 2296 C CA . SER A 1 290 ? -40.457 0.556 6.018 1.00 83.00 290 SER A CA 1
ATOM 2297 C C . SER A 1 290 ? -40.002 1.513 4.923 1.00 83.00 290 SER A C 1
ATOM 2299 O O . SER A 1 290 ? -38.899 1.382 4.371 1.00 83.00 290 SER A O 1
ATOM 2301 N N . PHE A 1 291 ? -40.830 2.518 4.639 1.00 89.12 291 PHE A N 1
ATOM 2302 C CA . PHE A 1 291 ? -40.455 3.585 3.718 1.00 89.12 291 PHE A CA 1
ATOM 2303 C C . PHE A 1 291 ? -39.326 4.448 4.317 1.00 89.12 291 PHE A C 1
ATOM 2305 O O . PHE A 1 291 ? -39.236 4.602 5.539 1.00 89.12 291 PHE A O 1
ATOM 2312 N N . PRO A 1 292 ? -38.458 5.072 3.495 1.00 87.81 292 PRO A N 1
ATOM 2313 C CA . PRO A 1 292 ? -37.337 5.873 3.999 1.00 87.81 292 PRO A CA 1
ATOM 2314 C C . PRO A 1 292 ? -37.745 6.997 4.967 1.00 87.81 292 PRO A C 1
ATOM 2316 O O . PRO A 1 292 ? -37.024 7.278 5.922 1.00 87.81 292 PRO A O 1
ATOM 2319 N N . TRP A 1 293 ? -38.914 7.614 4.766 1.00 87.50 293 TRP A N 1
ATOM 2320 C CA . TRP A 1 293 ? -39.424 8.671 5.643 1.00 87.50 293 TRP A CA 1
ATOM 2321 C C . TRP A 1 293 ? -39.860 8.137 7.020 1.00 87.50 293 TRP A C 1
ATOM 2323 O O . TRP A 1 293 ? -39.612 8.794 8.030 1.00 87.50 293 TRP A O 1
ATOM 2333 N N . GLU A 1 294 ? -40.415 6.923 7.096 1.00 86.56 294 GLU A N 1
ATOM 2334 C CA . GLU A 1 294 ? -40.776 6.262 8.361 1.00 86.56 294 GLU A CA 1
ATOM 2335 C C . GLU A 1 294 ? -39.536 5.952 9.198 1.00 86.56 294 GLU A C 1
ATOM 2337 O O . GLU A 1 294 ? -39.542 6.153 10.416 1.00 86.56 294 GLU A O 1
ATOM 2342 N N . LYS A 1 295 ? -38.445 5.532 8.543 1.00 87.50 295 LYS A N 1
ATOM 2343 C CA . LYS A 1 295 ? -37.150 5.314 9.203 1.00 87.50 295 LYS A CA 1
ATOM 2344 C C . LYS A 1 295 ? -36.632 6.603 9.834 1.00 87.50 295 LYS A C 1
ATOM 2346 O O . LYS A 1 295 ? -36.252 6.601 11.001 1.00 87.50 295 LYS A O 1
ATOM 2351 N N . VAL A 1 296 ? -36.699 7.722 9.110 1.00 88.88 296 VAL A N 1
ATOM 2352 C CA . VAL A 1 296 ? -36.269 9.037 9.618 1.00 88.88 296 VAL A CA 1
ATOM 2353 C C . VAL A 1 296 ? -37.134 9.507 10.792 1.00 88.88 296 VAL A C 1
ATOM 2355 O O . VAL A 1 296 ? -36.605 10.028 11.775 1.00 88.88 296 VAL A O 1
ATOM 2358 N N . ILE A 1 297 ? -38.456 9.326 10.726 1.00 89.06 297 ILE A N 1
ATOM 2359 C CA . ILE A 1 297 ? -39.362 9.690 11.829 1.00 89.06 297 ILE A CA 1
ATOM 2360 C C . ILE A 1 297 ? -39.087 8.828 13.065 1.00 89.06 297 ILE A C 1
ATOM 2362 O O . ILE A 1 297 ? -39.036 9.352 14.180 1.00 89.06 297 ILE A O 1
ATOM 2366 N N . THR A 1 298 ? -38.894 7.522 12.877 1.00 89.25 298 THR A N 1
ATOM 2367 C CA . THR A 1 298 ? -38.632 6.584 13.975 1.00 89.25 298 THR A CA 1
ATOM 2368 C C . THR A 1 298 ? -37.291 6.877 14.639 1.00 89.25 298 THR A C 1
ATOM 2370 O O . THR A 1 298 ? -37.234 6.956 15.864 1.00 89.25 298 THR A O 1
ATOM 2373 N N . GLU A 1 299 ? -36.250 7.170 13.857 1.00 90.44 299 GLU A N 1
ATOM 2374 C CA . GLU A 1 299 ? -34.944 7.562 14.392 1.00 90.44 299 GLU A CA 1
ATOM 2375 C C . GLU A 1 299 ? -35.035 8.866 15.195 1.00 90.44 299 GLU A C 1
ATOM 2377 O O . GLU A 1 299 ? -34.577 8.930 16.335 1.00 90.44 299 GLU A O 1
ATOM 2382 N N . LYS A 1 300 ? -35.730 9.891 14.675 1.00 90.38 300 LYS A N 1
ATOM 2383 C CA . LYS A 1 300 ? -35.972 11.138 15.425 1.00 90.38 300 LYS A CA 1
ATOM 2384 C C . LYS A 1 300 ? -36.691 10.878 16.753 1.00 90.38 300 LYS A C 1
ATOM 2386 O O . LYS A 1 300 ? -36.317 11.458 17.774 1.00 90.38 300 LYS A O 1
ATOM 2391 N N . ARG A 1 301 ? -37.702 10.000 16.764 1.00 90.44 301 ARG A N 1
ATOM 2392 C CA . ARG A 1 301 ? -38.412 9.609 17.994 1.00 90.44 301 ARG A CA 1
ATOM 2393 C C . ARG A 1 301 ? -37.495 8.869 18.968 1.00 90.44 301 ARG A C 1
ATOM 2395 O O . ARG A 1 301 ? -37.540 9.177 20.160 1.00 90.44 301 ARG A O 1
ATOM 2402 N N . ASN A 1 302 ? -36.665 7.946 18.488 1.00 91.69 302 ASN A N 1
ATOM 2403 C CA . ASN A 1 302 ? -35.701 7.216 19.313 1.00 91.69 302 ASN A CA 1
ATOM 2404 C C . ASN A 1 302 ? -34.686 8.177 19.943 1.00 91.69 302 ASN A C 1
ATOM 2406 O O . ASN A 1 302 ? -34.572 8.202 21.165 1.00 91.69 302 ASN A O 1
ATOM 2410 N N . VAL A 1 303 ? -34.090 9.092 19.175 1.00 90.81 303 VAL A N 1
ATOM 2411 C CA . VAL A 1 303 ? -33.200 10.148 19.698 1.00 90.81 303 VAL A CA 1
ATOM 2412 C C . VAL A 1 303 ? -33.873 10.959 20.815 1.00 90.81 303 VAL A C 1
ATOM 2414 O O . VAL A 1 303 ? -33.286 11.172 21.879 1.00 90.81 303 VAL A O 1
ATOM 2417 N N . SER A 1 304 ? -35.125 11.393 20.627 1.00 90.44 304 SER A N 1
ATOM 2418 C CA . SER A 1 304 ? -35.869 12.114 21.670 1.00 90.44 304 SER A CA 1
ATOM 2419 C C . SER A 1 304 ? -36.149 11.263 22.912 1.00 90.44 304 SER A C 1
ATOM 2421 O O . SER A 1 304 ? -36.176 11.804 24.018 1.00 90.44 304 SER A O 1
ATOM 2423 N N . ARG A 1 305 ? -36.380 9.955 22.758 1.00 91.25 305 ARG A N 1
ATOM 2424 C CA . ARG A 1 305 ? -36.575 9.023 23.880 1.00 91.25 305 ARG A CA 1
ATOM 2425 C C . ARG A 1 305 ? -35.261 8.780 24.628 1.00 91.25 305 ARG A C 1
ATOM 2427 O O . ARG A 1 305 ? -35.257 8.908 25.847 1.00 91.25 305 ARG A O 1
ATOM 2434 N N . ARG A 1 306 ? -34.145 8.552 23.928 1.00 90.56 306 ARG A N 1
ATOM 2435 C CA . ARG A 1 306 ? -32.803 8.397 24.522 1.00 90.56 306 ARG A CA 1
ATOM 2436 C C . ARG A 1 306 ? -32.399 9.625 25.344 1.00 90.56 306 ARG A C 1
ATOM 2438 O O . ARG A 1 306 ? -31.967 9.493 26.484 1.00 90.56 306 ARG A O 1
ATOM 2445 N N . LYS A 1 307 ? -32.661 10.839 24.839 1.00 90.00 307 LYS A N 1
ATOM 2446 C CA . LYS A 1 307 ? -32.457 12.083 25.611 1.00 90.00 307 LYS A CA 1
ATOM 2447 C C . LYS A 1 307 ? -33.298 12.148 26.893 1.00 90.00 307 LYS A C 1
ATOM 2449 O O . LYS A 1 307 ? -32.840 12.701 27.887 1.00 90.00 307 LYS A O 1
ATOM 2454 N N . ARG A 1 308 ? -34.525 11.609 26.892 1.00 90.38 308 ARG A N 1
ATOM 2455 C CA . ARG A 1 308 ? -35.360 11.542 28.107 1.00 90.38 308 ARG A CA 1
ATOM 2456 C C . ARG A 1 308 ? -34.803 10.555 29.129 1.00 90.38 308 ARG A C 1
ATOM 2458 O O . ARG A 1 308 ? -34.845 10.864 30.312 1.00 90.38 308 ARG A O 1
ATOM 2465 N N . VAL A 1 309 ? -34.259 9.425 28.676 1.00 89.75 309 VAL A N 1
ATOM 2466 C CA . VAL A 1 309 ? -33.585 8.455 29.551 1.00 89.75 309 VAL A CA 1
ATOM 2467 C C . VAL A 1 309 ? -32.394 9.109 30.247 1.00 89.75 309 VAL A C 1
ATOM 2469 O O . VAL A 1 309 ? -32.323 9.061 31.468 1.00 89.75 309 VAL A O 1
ATOM 2472 N N . LEU A 1 310 ? -31.533 9.822 29.511 1.00 87.56 310 LEU A N 1
ATOM 2473 C CA . LEU A 1 310 ? -30.412 10.557 30.116 1.00 87.56 310 LEU A CA 1
ATOM 2474 C C . LEU A 1 310 ? -30.867 11.580 31.166 1.00 87.56 310 LEU A C 1
ATOM 2476 O O . LEU A 1 310 ? -30.292 11.653 32.246 1.00 87.56 310 LEU A O 1
ATOM 2480 N N . LYS A 1 311 ? -31.940 12.333 30.891 1.00 86.94 311 LYS A N 1
ATOM 2481 C CA . LYS A 1 311 ? -32.512 13.266 31.877 1.00 86.94 311 LYS A CA 1
ATOM 2482 C C . LYS A 1 311 ? -33.032 12.563 33.133 1.00 86.94 311 LYS A C 1
ATOM 2484 O O . LYS A 1 311 ? -32.940 13.135 34.212 1.00 86.94 311 LYS A O 1
ATOM 2489 N N . ALA A 1 312 ? -33.591 11.360 33.000 1.00 84.00 312 ALA A N 1
ATOM 2490 C CA . ALA A 1 312 ? -34.062 10.583 34.143 1.00 84.00 312 ALA A CA 1
ATOM 2491 C C . ALA A 1 312 ? -32.896 10.128 35.033 1.00 84.00 312 ALA A C 1
ATOM 2493 O O . ALA A 1 312 ? -32.987 10.259 36.247 1.00 84.00 312 ALA A O 1
ATOM 2494 N N . ILE A 1 313 ? -31.783 9.694 34.432 1.00 85.50 313 ILE A N 1
ATOM 2495 C CA . ILE A 1 313 ? -30.556 9.341 35.165 1.00 85.50 313 ILE A CA 1
ATOM 2496 C C . ILE A 1 313 ? -30.032 10.556 35.929 1.00 85.50 313 ILE A C 1
ATOM 2498 O O . ILE A 1 313 ? -29.834 10.475 37.133 1.00 85.50 313 ILE A O 1
ATOM 2502 N N . LEU A 1 314 ? -29.871 11.701 35.253 1.00 81.31 314 LEU A N 1
ATOM 2503 C CA . LEU A 1 314 ? -29.378 12.929 35.887 1.00 81.31 314 LEU A CA 1
ATOM 2504 C C . LEU A 1 314 ? -30.271 13.381 37.045 1.00 81.31 314 LEU A C 1
ATOM 2506 O O . LEU A 1 314 ? -29.770 13.848 38.059 1.00 81.31 314 LEU A O 1
ATOM 2510 N N . LYS A 1 315 ? -31.592 13.219 36.916 1.00 81.12 315 LYS A N 1
ATOM 2511 C CA . LYS A 1 315 ? -32.535 13.543 37.989 1.00 81.12 315 LYS A CA 1
ATOM 2512 C C . LYS A 1 315 ? -32.404 12.596 39.185 1.00 81.12 315 LYS A C 1
ATOM 2514 O O . LYS A 1 315 ? -32.507 13.058 40.314 1.00 81.12 315 LYS A O 1
ATOM 2519 N N . ASN A 1 316 ? -32.203 11.302 38.944 1.00 78.69 316 ASN A N 1
ATOM 2520 C CA . ASN A 1 316 ? -32.004 10.325 40.015 1.00 78.69 316 ASN A CA 1
ATOM 2521 C C . ASN A 1 316 ? -30.678 10.574 40.745 1.00 78.69 316 ASN A C 1
ATOM 2523 O O . ASN A 1 316 ? -30.650 10.568 41.967 1.00 78.69 316 ASN A O 1
ATOM 2527 N N . LEU A 1 317 ? -29.614 10.888 40.004 1.00 75.62 317 LEU A N 1
ATOM 2528 C CA . LEU A 1 317 ? -28.323 11.251 40.587 1.00 75.62 317 LEU A CA 1
ATOM 2529 C C . LEU A 1 317 ? -28.388 12.572 41.362 1.00 75.62 317 LEU A C 1
ATOM 2531 O O . LEU A 1 317 ? -27.873 12.649 42.466 1.00 75.62 317 LEU A O 1
ATOM 2535 N N . GLY A 1 318 ? -29.071 13.590 40.829 1.00 64.56 318 GLY A N 1
ATOM 2536 C CA . GLY A 1 318 ? -29.237 14.878 41.509 1.00 64.56 318 GLY A CA 1
ATOM 2537 C C . GLY A 1 318 ? -30.028 14.785 42.816 1.00 64.56 318 GLY A C 1
ATOM 2538 O O . GLY A 1 318 ? -29.685 15.463 43.774 1.00 64.56 318 GLY A O 1
ATOM 2539 N N . LYS A 1 319 ? -31.043 13.912 42.884 1.00 55.59 319 LYS A N 1
ATOM 2540 C CA . LYS A 1 319 ? -31.792 13.656 44.124 1.00 55.59 319 LYS A CA 1
ATOM 2541 C C . LYS A 1 319 ? -30.950 12.969 45.198 1.00 55.59 319 LYS A C 1
ATOM 2543 O O . LYS A 1 319 ? -31.049 13.337 46.358 1.00 55.59 319 LYS A O 1
ATOM 2548 N N . ASN A 1 320 ? -30.119 12.006 44.808 1.00 51.41 320 ASN A N 1
ATOM 2549 C CA . ASN A 1 320 ? -29.289 11.273 45.763 1.00 51.41 320 ASN A CA 1
ATOM 2550 C C . ASN A 1 320 ? -28.128 12.129 46.299 1.00 51.41 320 ASN A C 1
ATOM 2552 O O . ASN A 1 320 ? -27.661 11.883 47.401 1.00 51.41 320 ASN A O 1
ATOM 2556 N N . ILE A 1 321 ? -27.683 13.156 45.562 1.00 45.44 321 ILE A N 1
ATOM 2557 C CA . ILE A 1 321 ? -26.667 14.106 46.046 1.00 45.44 321 ILE A CA 1
ATOM 2558 C C . ILE A 1 321 ? -27.233 15.012 47.156 1.00 45.44 321 ILE A C 1
ATOM 2560 O O . ILE A 1 321 ? -26.528 15.288 48.119 1.00 45.44 321 ILE A O 1
ATOM 2564 N N . GLU A 1 322 ? -28.506 15.419 47.073 1.00 40.16 322 GLU A N 1
ATOM 2565 C CA . GLU A 1 322 ? -29.166 16.217 48.125 1.00 40.16 322 GLU A CA 1
ATOM 2566 C C . GLU A 1 322 ? -29.427 15.414 49.417 1.00 40.16 322 GLU A C 1
ATOM 2568 O O . GLU A 1 322 ? -29.515 16.000 50.492 1.00 40.16 322 GLU A O 1
ATOM 2573 N N . GLU A 1 323 ? -29.523 14.081 49.343 1.00 40.31 323 GLU A N 1
ATOM 2574 C CA . GLU A 1 323 ? -29.737 13.211 50.514 1.00 40.31 323 GLU A CA 1
ATOM 2575 C C . GLU A 1 323 ? -28.441 12.844 51.266 1.00 40.31 323 GLU A C 1
ATOM 2577 O O . GLU A 1 323 ? -28.516 12.374 52.398 1.00 40.31 323 GLU A O 1
ATOM 2582 N N . VAL A 1 324 ? -27.258 13.079 50.682 1.00 40.91 324 VAL A N 1
ATOM 2583 C CA . VAL A 1 324 ? -25.946 12.744 51.284 1.00 40.91 324 VAL A CA 1
ATOM 2584 C C . VAL A 1 324 ? -25.322 13.933 52.050 1.00 40.91 324 VAL A C 1
ATOM 2586 O O . VAL A 1 324 ? -24.329 13.759 52.752 1.00 40.91 324 VAL A O 1
ATOM 2589 N N . GLU A 1 325 ? -25.922 15.129 51.991 1.00 33.25 325 GLU A N 1
ATOM 2590 C CA . GLU A 1 325 ? -25.484 16.337 52.725 1.00 33.25 325 GLU A CA 1
ATOM 2591 C C . GLU A 1 325 ? -26.263 16.622 54.039 1.00 33.25 325 GLU A C 1
ATOM 2593 O O . GLU A 1 325 ? -26.310 17.767 54.497 1.00 33.25 325 GLU A O 1
ATOM 2598 N N . LEU A 1 326 ? -26.843 15.603 54.690 1.00 28.69 326 LEU A N 1
ATOM 2599 C CA . LEU A 1 326 ? -27.492 15.699 56.018 1.00 28.69 326 LEU A CA 1
ATOM 2600 C C . LEU A 1 326 ? -26.853 14.759 57.047 1.00 28.69 326 LEU A C 1
ATOM 2602 O O . LEU A 1 326 ? -26.760 15.174 58.226 1.00 28.69 326 LEU A O 1
#

Radius of gyration: 30.42 Å; Cα contacts (8 Å, |Δi|>4): 218; chains: 1; bounding box: 73×40×91 Å

pLDDT: mean 73.52, std 13.43, range [28.69, 92.0]

Mean predicted aligned error: 18.23 Å

Secondary structure (DSSP, 8-state):
-HHHHHHHHHHHHHHHHHHHSHHHHHSS------HHHHHHHHHHHHHHHH--GGGGGGHHHHHHHHHHHHHHHHHHHHHTTS-----HHHHHHHHHHHHHHHHHTTT-HHHHHHHHHHHHHHHHHHHHHS-HHHHHHHHHHHHHHHHHHHHTT--SHHHHHHHHHHHHHHHHHHHHHHHHHHGGG--SHHHHHHHHHHHHHHHHHHHHH---------------HHHHHHHHHHHHHHHHHHHHHHH---HHHHHHHHHHHHHTT--HHHHHHHHHHHHT--PPPPPTT--HHHHHHHHHHHHHHHHHHHHHHHHHHHHHHHHS--

Foldseek 3Di:
DVVVLVVLVVVLVVVVVCQVCVCVVPVDRLFDDDPVLSVLLSVLVVVLVPQDDPRLLCNLVSVLVSVLSVVVSVVVSLCVPDVDPADSVLSSLLSSLVSQLVSCPPPDPVSVVVSLVSNVVSLVVRPVVDDDDLSVLSVVLSVLSVVLNVLSVDPDLVNVLSVQLNVLVNVLSVLVSVLVSCVVVDDDDVSVVVNVVVNVVSVVVSVVSPPRPVPCPDPPPPDPPVVVVVVVLVVQLVVQLVCCLQPVDLPSNLVSLLVVCVVVVDDPVLSCVLSVLSVPDDQDDDPPPDDPVVVVVSSVVRSVVSVVSVVVSVVSVVVVVVVVPD

Solvent-accessible surface area (backbone atoms only — not comparable to full-atom values): 18160 Å² total; per-residue (Å²): 104,70,64,60,51,52,51,51,50,53,52,50,51,51,49,53,52,51,63,75,43,29,48,79,77,67,75,42,84,86,66,79,71,60,71,66,57,56,52,50,34,49,51,26,45,50,50,31,69,67,38,54,78,92,49,40,82,53,20,31,56,30,40,16,54,22,50,38,51,54,50,49,48,51,44,55,50,46,39,79,78,40,96,66,84,72,61,64,67,43,52,41,42,30,40,36,14,51,28,36,30,66,66,33,61,88,84,39,69,69,62,29,50,53,14,51,52,41,31,52,55,23,46,52,63,50,37,76,77,3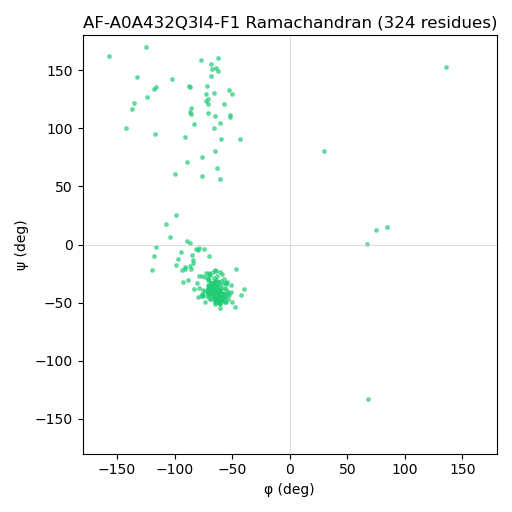7,72,68,63,65,38,49,56,53,47,50,50,50,51,49,55,51,51,38,60,56,28,69,80,44,93,47,61,66,27,52,49,47,56,72,35,44,70,49,55,51,49,44,53,50,48,51,53,52,46,64,71,44,48,90,78,58,92,56,76,70,50,59,51,51,51,52,47,50,52,47,48,45,49,46,56,40,48,71,69,53,65,77,65,70,71,81,71,64,86,60,73,90,64,62,74,70,58,57,58,52,53,53,49,52,54,51,41,54,51,23,51,53,43,24,38,75,72,64,47,52,67,61,34,53,52,45,53,48,51,56,40,51,78,70,68,53,50,74,66,59,50,48,64,54,45,44,61,63,73,75,56,75,75,81,79,78,63,95,88,56,56,74,68,55,52,54,52,49,50,54,50,38,35,58,48,43,52,50,43,54,52,51,37,53,51,54,54,55,54,55,56,66,67,72,78,119

Sequence (326 aa):
MLISIAVLTVVFVSLYWILTHQTVYFGSVLVEVSPSNLIVVYIFLLAGILMRGKLRFLRPFFVAIALYMISDILLFNLQMYYPIMLNKFYLLMLLLSIAIVVSDLPKRHVTSCVGFVLAAISFYAISYQYNSFIATVLAAVLIYLALTSLAFGFEGVIARGISASRAYIVLALLAVAVIELAKPYLKGGLFDFTEWAFLALAAFLAFRKFKPEWDELYLEPHSQLITKRYDELIVNLDSAANNFVRYGDKAILVACISKALLDAGYNEKELAEAIYPVVNYCDITTPILSFPWEKVITEKRNVSRRKRVLKAILKNLGKNIEEVEL